Protein 5YLB (pdb70)

GO terms:
  GO:0008198 ferrous iron binding (F, IDA)
  GO:0000785 chromatin (C, IDA)
  GO:0005634 nucleus (C, IDA)
  GO:0016706 2-oxoglutarate-dependent dioxygenase activity (F, IDA)
  GO:0042393 histone binding (F, IDA)
  GO:0071456 cellular response to hypoxia (P, IEP)
  GO:0005634 nucleus (C, HDA)
  GO:0005829 cytosol (C, HDA)
  GO:0005737 cytoplasm (C, EXP)

Foldseek 3Di:
DDDDLPVAEEDAPVVFPFKDKFPLLDDPVLQCLLVVPDPPVQQDLDDAHDKDKDFPPDDPSPQCVQVSPDQVLCVVWVVSDGFGIKMKIKGHAQDKFDWDAPDPQFGWKKKKAKADAKFKKKKAAVVNSYIYIDIHGHNMMIIGGDCRRPRIIMMGGRHQWDFDDDPHDTDTGGTHMMMMMMTTHGD

Nearest PDB structures (foldseek):
  5ylb-assembly1_A  TM=1.005E+00  e=1.104E-41  Schizosaccharomyces pombe 972h-
  5yl6-assembly1_A  TM=1.005E+00  e=1.069E-39  Schizosaccharomyces pombe 972h-
  3thp-assembly1_A  TM=8.014E-01  e=3.289E-14  Homo sapiens
  3tht-assembly4_D  TM=8.262E-01  e=2.277E-13  Homo sapiens
  3tht-assembly2_B  TM=8.069E-01  e=3.053E-13  Homo sapiens

Radius of gyration: 16.31 Å; Cα contacts (8 Å, |Δi|>4): 383; chains: 1; bounding box: 33×44×44 Å

Organism: Schizosaccharomyces pombe (strain 972 / ATCC 24843) (NCBI:txid284812)

B-factor: mean 33.61, std 8.67, range [18.64, 73.94]

Sequence (187 aa):
YLDDFENWTVVPVETIEGINYYPNCLPESVQRNLINNVPKELLSIYGSGKQSHLYIPFPAHINCLNDYIPSDFKQRLWKGQDAEAIIMQVYNPGDGIIPHKDLEMFGDGVAIFSFLSNTTMIFTHPELKLKSKIRLEKGSLLLMSGTARYDWFHEIPFRAGDWVMNDGEEKWVSRSQRLSVTMRRII

Structure (mmCIF, N/CA/C/O backbone):
data_5YLB
#
_entry.id   5YLB
#
_cell.length_a   70.506
_cell.length_b   80.386
_cell.length_c   81.996
_cell.angle_alpha   90.000
_cell.angle_beta   90.000
_cell.angle_gamma   90.000
#
_symmetry.space_group_name_H-M   'I 2 2 2'
#
loop_
_entity.id
_entity.type
_entity.pdbx_description
1 polymer 'Uncharacterized protein P8A3.02c'
2 non-polymer 'FE (III) ION'
3 water water
#
loop_
_atom_site.group_PDB
_atom_site.id
_atom_site.type_symbol
_atom_site.label_atom_id
_atom_site.label_alt_id
_atom_site.label_comp_id
_atom_site.label_asym_id
_atom_site.label_entity_id
_atom_site.label_seq_id
_atom_site.pdbx_PDB_ins_code
_atom_site.Cartn_x
_atom_site.Cartn_y
_atom_site.Cartn_z
_atom_site.occupancy
_atom_site.B_iso_or_equiv
_atom_site.auth_seq_id
_atom_site.auth_comp_id
_atom_site.auth_asym_id
_atom_site.auth_atom_id
_atom_site.pdbx_PDB_model_num
ATOM 1 N N . TYR A 1 1 ? 3.077 -43.333 27.033 0.50 39.14 33 TYR A N 1
ATOM 2 C CA . TYR A 1 1 ? 2.269 -42.552 27.992 0.50 43.88 33 TYR A CA 1
ATOM 3 C C . TYR A 1 1 ? 0.843 -43.125 28.066 0.50 45.03 33 TYR A C 1
ATOM 4 O O . TYR A 1 1 ? 0.056 -42.974 27.149 0.50 41.91 33 TYR A O 1
ATOM 6 N N . LEU A 1 2 ? 0.641 -43.960 29.072 0.50 44.94 34 LEU A N 1
ATOM 7 C CA . LEU A 1 2 ? -0.657 -44.357 29.591 0.50 49.55 34 LEU A CA 1
ATOM 8 C C . LEU A 1 2 ? -0.348 -45.010 30.927 0.50 40.17 34 LEU A C 1
ATOM 9 O O . LEU A 1 2 ? 0.583 -45.796 31.027 0.50 62.17 34 LEU A O 1
ATOM 11 N N . ASP A 1 3 ? -1.031 -44.604 31.980 0.50 45.03 35 ASP A N 1
ATOM 12 C CA . ASP A 1 3 ? -0.361 -44.451 33.286 0.50 42.91 35 ASP A CA 1
ATOM 13 C C . ASP A 1 3 ? -0.898 -45.396 34.368 0.50 45.13 35 ASP A C 1
ATOM 14 O O . ASP A 1 3 ? -2.000 -45.181 34.854 0.50 43.64 35 ASP A O 1
ATOM 16 N N . ASP A 1 4 ? -0.071 -46.339 34.862 0.50 44.39 36 ASP A N 1
ATOM 17 C CA . ASP A 1 4 ? 1.100 -46.045 35.702 0.50 36.27 36 ASP A CA 1
ATOM 18 C C . ASP A 1 4 ? 2.381 -46.867 35.450 0.50 33.65 36 ASP A C 1
ATOM 19 O O . ASP A 1 4 ? 3.275 -46.857 36.280 0.50 26.07 36 ASP A O 1
ATOM 21 N N . PHE A 1 5 ? 2.448 -47.635 34.371 1.00 41.47 37 PHE A N 1
ATOM 22 C CA . PHE A 1 5 ? 3.754 -48.120 33.838 1.00 36.13 37 PHE A CA 1
ATOM 23 C C . PHE A 1 5 ? 4.589 -49.034 34.729 1.00 37.87 37 PHE A C 1
ATOM 24 O O . PHE A 1 5 ? 5.822 -48.989 34.678 1.00 41.19 37 PHE A O 1
ATOM 32 N N . GLU A 1 6 ? 3.954 -49.924 35.468 1.00 36.07 38 GLU A N 1
ATOM 33 C CA . GLU A 1 6 ? 4.701 -50.751 36.419 1.00 36.22 38 GLU A CA 1
ATOM 34 C C . GLU A 1 6 ? 5.465 -51.865 35.679 1.00 40.32 38 GLU A C 1
ATOM 35 O O . GLU A 1 6 ? 6.456 -52.421 36.188 1.00 36.85 38 GLU A O 1
ATOM 41 N N . ASN A 1 7 ? 5.030 -52.176 34.459 1.00 35.07 39 ASN A N 1
ATOM 42 C CA . ASN A 1 7 ? 5.761 -53.168 33.636 1.00 41.11 39 ASN A CA 1
ATOM 43 C C . ASN A 1 7 ? 7.024 -52.566 32.975 1.00 39.70 39 ASN A C 1
ATOM 44 O O . ASN A 1 7 ? 7.787 -53.286 32.320 1.00 37.37 39 ASN A O 1
ATOM 49 N N . TRP A 1 8 ? 7.239 -51.254 33.174 1.00 43.78 40 TRP A N 1
ATOM 50 C CA . TRP A 1 8 ? 8.208 -50.434 32.373 1.00 39.61 40 TRP A CA 1
ATOM 51 C C . TRP A 1 8 ? 9.478 -50.077 33.163 1.00 36.37 40 TRP A C 1
ATOM 52 O O . TRP A 1 8 ? 9.477 -50.094 34.384 1.00 40.08 40 TRP A O 1
ATOM 63 N N . THR A 1 9 ? 10.516 -49.646 32.452 1.00 34.67 41 THR A N 1
ATOM 64 C CA . THR A 1 9 ? 11.762 -49.224 33.075 1.00 28.13 41 THR A CA 1
ATOM 65 C C . THR A 1 9 ? 12.146 -47.837 32.552 1.00 29.08 41 THR A C 1
ATOM 66 O O . THR A 1 9 ? 12.033 -47.595 31.357 1.00 27.95 41 THR A O 1
ATOM 70 N N . VAL A 1 10 ? 12.652 -46.973 33.424 1.00 25.73 42 VAL A N 1
ATOM 71 C CA . VAL A 1 10 ? 13.232 -45.675 33.002 1.00 28.92 42 VAL A CA 1
ATOM 72 C C . VAL A 1 10 ? 14.735 -45.825 32.770 1.00 29.44 42 VAL A C 1
ATOM 73 O O . VAL A 1 10 ? 15.489 -46.179 33.675 1.00 31.05 42 VAL A O 1
ATOM 77 N N . VAL A 1 11 ? 15.185 -45.456 31.579 1.00 25.99 43 VAL A N 1
ATOM 78 C CA . VAL A 1 11 ? 16.577 -45.588 31.238 1.00 23.98 43 VAL A CA 1
ATOM 79 C C . VAL A 1 11 ? 17.178 -44.221 30.942 1.00 24.29 43 VAL A C 1
ATOM 80 O O . VAL A 1 11 ? 16.464 -43.290 30.560 1.00 25.63 43 VAL A O 1
ATOM 84 N N . PRO A 1 12 ? 18.501 -44.118 31.036 1.00 24.38 44 PRO A N 1
ATOM 85 C CA . PRO A 1 12 ? 19.200 -42.906 30.618 1.00 25.77 44 PRO A CA 1
ATOM 86 C C . PRO A 1 12 ? 18.997 -42.595 29.140 1.00 27.99 44 PRO A C 1
ATOM 87 O O . PRO A 1 12 ? 18.964 -43.519 28.288 1.00 23.13 44 PRO A O 1
ATOM 91 N N . VAL A 1 13 ? 18.794 -41.314 28.834 1.00 25.93 45 VAL A N 1
ATOM 92 C CA . VAL A 1 13 ? 18.633 -40.871 27.471 1.00 24.94 45 VAL A CA 1
ATOM 93 C C . VAL A 1 13 ? 19.855 -41.203 26.563 1.00 25.32 45 VAL A C 1
ATOM 94 O O . VAL A 1 13 ? 19.704 -41.415 25.354 1.00 27.27 45 VAL A O 1
ATOM 98 N N . GLU A 1 14 ? 21.012 -41.432 27.184 1.00 26.47 46 GLU A N 1
ATOM 99 C CA . GLU A 1 14 ? 22.223 -41.814 26.462 1.00 32.42 46 GLU A CA 1
ATOM 100 C C . GLU A 1 14 ? 22.052 -43.192 25.783 1.00 30.16 46 GLU A C 1
ATOM 101 O O . GLU A 1 14 ? 22.777 -43.519 24.839 1.00 28.47 46 GLU A O 1
ATOM 107 N N . THR A 1 15 ? 21.045 -43.955 26.201 1.00 26.81 47 THR A N 1
ATOM 108 C CA . THR A 1 15 ? 20.783 -45.259 25.573 1.00 27.41 47 THR A CA 1
ATOM 109 C C . THR A 1 15 ? 19.980 -45.178 24.282 1.00 26.65 47 THR A C 1
ATOM 110 O O . THR A 1 15 ? 19.681 -46.223 23.659 1.00 27.64 47 THR A O 1
ATOM 114 N N . ILE A 1 16 ? 19.498 -43.984 23.964 1.00 23.39 48 ILE A N 1
ATOM 115 C CA . ILE A 1 16 ? 18.669 -43.745 22.799 1.00 23.49 48 ILE A CA 1
ATOM 116 C C . ILE A 1 16 ? 19.495 -43.157 21.660 1.00 24.15 48 ILE A C 1
ATOM 117 O O . ILE A 1 16 ? 19.891 -41.971 21.668 1.00 25.68 48 ILE A O 1
ATOM 122 N N . GLU A 1 17 ? 19.815 -44.004 20.702 1.00 26.58 49 GLU A N 1
ATOM 123 C CA . GLU A 1 17 ? 20.565 -43.551 19.544 1.00 25.29 49 GLU A CA 1
ATOM 124 C C . GLU A 1 17 ? 19.801 -42.437 18.814 1.00 23.83 49 GLU A C 1
ATOM 125 O O . GLU A 1 17 ? 18.593 -42.521 18.587 1.00 24.39 49 GLU A O 1
ATOM 131 N N . GLY A 1 18 ? 20.499 -41.339 18.576 1.00 27.40 50 GLY A N 1
ATOM 132 C CA . GLY A 1 18 ? 19.961 -40.256 17.784 1.00 25.11 50 GLY A CA 1
ATOM 133 C C . GLY A 1 18 ? 19.454 -39.114 18.639 1.00 24.79 50 GLY A C 1
ATOM 134 O O . GLY A 1 18 ? 18.847 -38.160 18.131 1.00 27.03 50 GLY A O 1
ATOM 135 N N . ILE A 1 19 ? 19.680 -39.207 19.938 1.00 25.49 51 ILE A N 1
ATOM 136 C CA . ILE A 1 19 ? 19.535 -38.021 20.806 1.00 25.76 51 ILE A CA 1
ATOM 137 C C . ILE A 1 19 ? 20.873 -37.351 21.019 1.00 30.31 51 ILE A C 1
ATOM 138 O O . ILE A 1 19 ? 21.775 -37.930 21.604 1.00 30.84 51 ILE A O 1
ATOM 143 N N . ASN A 1 20 ? 20.979 -36.098 20.580 1.00 28.37 52 ASN A N 1
ATOM 144 C CA . ASN A 1 20 ? 22.094 -35.262 20.959 1.00 27.23 52 ASN A CA 1
ATOM 145 C C . ASN A 1 20 ? 21.596 -33.964 21.605 1.00 26.49 52 ASN A C 1
ATOM 146 O O . ASN A 1 20 ? 20.813 -33.246 21.017 1.00 26.20 52 ASN A O 1
ATOM 151 N N . TYR A 1 21 ? 22.091 -33.662 22.796 1.00 25.93 53 TYR A N 1
ATOM 152 C CA . TYR A 1 21 ? 21.620 -32.509 23.538 1.00 25.26 53 TYR A CA 1
ATOM 153 C C . TYR A 1 21 ? 22.798 -31.587 23.853 1.00 30.72 53 TYR A C 1
ATOM 154 O O . TYR A 1 21 ? 23.822 -32.031 24.362 1.00 30.27 53 TYR A O 1
ATOM 163 N N . TYR A 1 22 ? 22.634 -30.304 23.538 1.00 27.08 54 TYR A N 1
ATOM 164 C CA . TYR A 1 22 ? 23.666 -29.283 23.728 1.00 26.79 54 TYR A CA 1
ATOM 165 C C . TYR A 1 22 ? 23.142 -28.166 24.646 1.00 29.08 54 TYR A C 1
ATOM 166 O O . TYR A 1 22 ? 22.419 -27.291 24.202 1.00 25.37 54 TYR A O 1
ATOM 175 N N . PRO A 1 23 ? 23.497 -28.221 25.932 1.00 27.34 55 PRO A N 1
ATOM 176 C CA . PRO A 1 23 ? 23.161 -27.172 26.886 1.00 29.53 55 PRO A CA 1
ATOM 177 C C . PRO A 1 23 ? 23.954 -25.896 26.554 1.00 31.06 55 PRO A C 1
ATOM 178 O O . PRO A 1 23 ? 25.048 -25.975 25.951 1.00 28.86 55 PRO A O 1
ATOM 182 N N . ASN A 1 24 ? 23.356 -24.743 26.832 1.00 32.12 56 ASN A N 1
ATOM 183 C CA . ASN A 1 24 ? 24.029 -23.460 26.638 1.00 29.22 56 ASN A CA 1
ATOM 184 C C . ASN A 1 24 ? 24.547 -23.291 25.237 1.00 29.18 56 ASN A C 1
ATOM 185 O O . ASN A 1 24 ? 25.583 -22.661 25.026 1.00 31.74 56 ASN A O 1
ATOM 190 N N . CYS A 1 25 ? 23.780 -23.775 24.254 1.00 25.59 57 CYS A N 1
ATOM 191 C CA . CYS A 1 25 ? 24.157 -23.723 22.884 1.00 28.38 57 CYS A CA 1
ATOM 192 C C . CYS A 1 25 ? 24.028 -22.281 22.361 1.00 32.59 57 CYS A C 1
ATOM 193 O O . CYS A 1 25 ? 24.913 -21.769 21.673 1.00 29.47 57 CYS A O 1
ATOM 196 N N . LEU A 1 26 ? 22.906 -21.640 22.671 1.00 24.88 58 LEU A N 1
ATOM 197 C CA . LEU A 1 26 ? 22.676 -20.273 22.242 1.00 24.39 58 LEU A CA 1
ATOM 198 C C . LEU A 1 26 ? 23.168 -19.251 23.267 1.00 27.91 58 LEU A C 1
ATOM 199 O O . LEU A 1 26 ? 22.773 -19.258 24.414 1.00 24.96 58 LEU A O 1
ATOM 204 N N . PRO A 1 27 ? 23.914 -18.260 22.804 1.00 25.35 59 PRO A N 1
ATOM 205 C CA . PRO A 1 27 ? 24.244 -17.149 23.678 1.00 23.98 59 PRO A CA 1
ATOM 206 C C . PRO A 1 27 ? 23.021 -16.409 24.137 1.00 23.52 59 PRO A C 1
ATOM 207 O O . PRO A 1 27 ? 22.052 -16.352 23.431 1.00 26.25 59 PRO A O 1
ATOM 211 N N . GLU A 1 28 ? 23.099 -15.768 25.289 1.00 23.25 60 GLU A N 1
ATOM 212 C CA . GLU A 1 28 ? 21.986 -14.983 25.778 1.00 25.36 60 GLU A CA 1
ATOM 213 C C . GLU A 1 28 ? 21.574 -13.912 24.803 1.00 23.19 60 GLU A C 1
ATOM 214 O O . GLU A 1 28 ? 20.399 -13.683 24.619 1.00 25.33 60 GLU A O 1
ATOM 220 N N . SER A 1 29 ? 22.548 -13.313 24.128 1.00 24.60 61 SER A N 1
ATOM 221 C CA . SER A 1 29 ? 22.243 -12.261 23.169 1.00 25.77 61 SER A CA 1
ATOM 222 C C . SER A 1 29 ? 21.327 -12.761 22.025 1.00 21.70 61 SER A C 1
ATOM 223 O O . SER A 1 29 ? 20.428 -12.029 21.569 1.00 24.12 61 SER A O 1
ATOM 226 N N . VAL A 1 30 ? 21.557 -13.988 21.572 1.00 21.57 62 VAL A N 1
ATOM 227 C CA . VAL A 1 30 ? 20.823 -14.559 20.484 1.00 22.44 62 VAL A CA 1
ATOM 228 C C . VAL A 1 30 ? 19.386 -14.827 20.914 1.00 22.74 62 VAL A C 1
ATOM 229 O O . VAL A 1 30 ? 18.438 -14.625 20.122 1.00 21.56 62 VAL A O 1
ATOM 233 N N . GLN A 1 31 ? 19.243 -15.333 22.147 1.00 21.45 63 GLN A N 1
ATOM 234 C CA . GLN A 1 31 ? 17.940 -15.616 22.745 1.00 21.43 63 GLN A CA 1
ATOM 235 C C . GLN A 1 31 ? 17.126 -14.344 22.896 1.00 22.07 63 GLN A C 1
ATOM 236 O O . GLN A 1 31 ? 15.962 -14.281 22.522 1.00 22.48 63 GLN A O 1
ATOM 242 N N . ARG A 1 32 ? 17.742 -13.314 23.432 1.00 21.40 64 ARG A N 1
ATOM 243 C CA . ARG A 1 32 ? 17.055 -12.042 23.613 1.00 22.60 64 ARG A CA 1
ATOM 244 C C . ARG A 1 32 ? 16.670 -11.417 22.272 1.00 23.00 64 ARG A C 1
ATOM 245 O O . ARG A 1 32 ? 15.551 -10.937 22.113 1.00 22.49 64 ARG A O 1
ATOM 253 N N . ASN A 1 33 ? 17.568 -11.478 21.291 1.00 23.61 65 ASN A N 1
ATOM 254 C CA . ASN A 1 33 ? 17.238 -10.923 19.953 1.00 21.65 65 ASN A CA 1
ATOM 255 C C . ASN A 1 33 ? 16.020 -11.633 19.336 1.00 22.20 65 ASN A C 1
ATOM 256 O O . ASN A 1 33 ? 15.125 -10.996 18.716 1.00 21.21 65 ASN A O 1
ATOM 261 N N . LEU A 1 34 ? 15.979 -12.951 19.502 1.00 20.87 66 LEU A N 1
ATOM 262 C CA . LEU A 1 34 ? 14.836 -13.729 19.003 1.00 22.75 66 LEU A CA 1
ATOM 263 C C . LEU A 1 34 ? 13.545 -13.353 19.704 1.00 22.27 66 LEU A C 1
ATOM 264 O O . LEU A 1 34 ? 12.532 -13.043 19.033 1.00 26.53 66 LEU A O 1
ATOM 269 N N . ILE A 1 35 ? 13.581 -13.356 21.045 1.00 22.15 67 ILE A N 1
ATOM 270 C CA . ILE A 1 35 ? 12.398 -13.115 21.870 1.00 24.56 67 ILE A CA 1
ATOM 271 C C . ILE A 1 35 ? 11.904 -11.702 21.629 1.00 26.14 67 ILE A C 1
ATOM 272 O O . ILE A 1 35 ? 10.705 -11.476 21.534 1.00 23.89 67 ILE A O 1
ATOM 277 N N . ASN A 1 36 ? 12.826 -10.756 21.452 1.00 26.86 68 ASN A N 1
ATOM 278 C CA . ASN A 1 36 ? 12.422 -9.357 21.232 1.00 27.64 68 ASN A CA 1
ATOM 279 C C . ASN A 1 36 ? 11.641 -9.188 19.940 1.00 26.72 68 ASN A C 1
ATOM 280 O O . ASN A 1 36 ? 10.891 -8.216 19.786 1.00 27.52 68 ASN A O 1
ATOM 285 N N . ASN A 1 37 ? 11.868 -10.093 18.991 1.00 23.90 69 ASN A N 1
ATOM 286 C CA . ASN A 1 37 ? 11.325 -9.968 17.638 1.00 28.43 69 ASN A CA 1
ATOM 287 C C . ASN A 1 37 ? 10.225 -10.946 17.292 1.00 35.54 69 ASN A C 1
ATOM 288 O O . ASN A 1 37 ? 9.746 -10.969 16.169 1.00 33.96 69 ASN A O 1
ATOM 293 N N . VAL A 1 38 ? 9.767 -11.713 18.262 1.00 32.35 70 VAL A N 1
ATOM 294 C CA . VAL A 1 38 ? 8.543 -12.463 18.026 1.00 41.19 70 VAL A CA 1
ATOM 295 C C . VAL A 1 38 ? 7.356 -11.532 18.231 1.00 36.44 70 VAL A C 1
ATOM 296 O O . VAL A 1 38 ? 7.341 -10.752 19.189 1.00 40.80 70 VAL A O 1
ATOM 300 N N . PRO A 1 39 ? 6.324 -11.679 17.391 1.00 40.93 71 PRO A N 1
ATOM 301 C CA . PRO A 1 39 ? 5.101 -10.894 17.611 1.00 41.11 71 PRO A CA 1
ATOM 302 C C . PRO A 1 39 ? 4.623 -11.014 19.049 1.00 40.90 71 PRO A C 1
ATOM 303 O O . PRO A 1 39 ? 4.561 -12.126 19.585 1.00 39.63 71 PRO A O 1
ATOM 307 N N . LYS A 1 40 ? 4.340 -9.878 19.688 1.00 41.44 72 LYS A N 1
ATOM 308 C CA . LYS A 1 40 ? 3.947 -9.853 21.108 1.00 44.04 72 LYS A CA 1
ATOM 309 C C . LYS A 1 40 ? 2.744 -10.730 21.423 1.00 43.67 72 LYS A C 1
ATOM 310 O O . LYS A 1 40 ? 2.666 -11.320 22.505 0.50 42.31 72 LYS A O 1
ATOM 316 N N . GLU A 1 41 ? 1.823 -10.836 20.470 1.00 43.06 73 GLU A N 1
ATOM 317 C CA . GLU A 1 41 ? 0.621 -11.645 20.670 1.00 43.84 73 GLU A CA 1
ATOM 318 C C . GLU A 1 41 ? 0.961 -13.121 20.904 1.00 45.38 73 GLU A C 1
ATOM 319 O O . GLU A 1 41 ? 0.268 -13.813 21.646 1.00 50.62 73 GLU A O 1
ATOM 325 N N . LEU A 1 42 ? 2.037 -13.595 20.285 1.00 40.91 74 LEU A N 1
ATOM 326 C CA . LEU A 1 42 ? 2.420 -15.003 20.390 1.00 40.39 74 LEU A CA 1
ATOM 327 C C . LEU A 1 42 ? 2.829 -15.324 21.815 1.00 34.60 74 LEU A C 1
ATOM 328 O O . LEU A 1 42 ? 2.665 -16.445 22.259 1.00 33.84 74 LEU A O 1
ATOM 333 N N . LEU A 1 43 ? 3.322 -14.323 22.548 1.00 36.09 75 LEU A N 1
ATOM 334 C CA . LEU A 1 43 ? 3.828 -14.525 23.911 1.00 36.68 75 LEU A CA 1
ATOM 335 C C . LEU A 1 43 ? 2.821 -14.219 25.048 1.00 34.30 75 LEU A C 1
ATOM 336 O O . LEU A 1 43 ? 3.207 -14.068 26.225 1.00 31.97 75 LEU A O 1
ATOM 341 N N . SER A 1 44 ? 1.536 -14.216 24.725 1.00 38.80 76 SER A N 1
ATOM 342 C CA . SER A 1 44 ? 0.517 -14.032 25.753 1.00 36.86 76 SER A CA 1
ATOM 343 C C . SER A 1 44 ? 0.673 -15.071 26.872 1.00 37.78 76 SER A C 1
ATOM 344 O O . SER A 1 44 ? 0.865 -16.247 26.605 1.00 39.67 76 SER A O 1
ATOM 347 N N . ILE A 1 45 ? 0.608 -14.622 28.119 1.00 32.88 77 ILE A N 1
ATOM 348 C CA . ILE A 1 45 ? 0.693 -15.519 29.267 1.00 36.85 77 ILE A CA 1
ATOM 349 C C . ILE A 1 45 ? -0.644 -16.155 29.652 1.00 37.63 77 ILE A C 1
ATOM 350 O O . ILE A 1 45 ? -0.697 -17.011 30.541 1.00 36.03 77 ILE A O 1
ATOM 355 N N . TYR A 1 46 ? -1.703 -15.802 28.928 1.00 41.70 78 TYR A N 1
ATOM 356 C CA . TYR A 1 46 ? -3.049 -16.183 29.332 1.00 43.12 78 TYR A CA 1
ATOM 357 C C . TYR A 1 46 ? -3.546 -17.292 28.436 1.00 38.83 78 TYR A C 1
ATOM 358 O O . TYR A 1 46 ? -3.343 -17.261 27.228 1.00 43.21 78 TYR A O 1
ATOM 367 N N . GLY A 1 47 ? -4.161 -18.301 29.038 1.00 39.21 79 GLY A N 1
ATOM 368 C CA . GLY A 1 47 ? -4.688 -19.411 28.265 1.00 44.64 79 GLY A CA 1
ATOM 369 C C . GLY A 1 47 ? -3.583 -20.285 27.662 1.00 42.88 79 GLY A C 1
ATOM 370 O O . GLY A 1 47 ? -2.444 -20.318 28.162 1.00 39.49 79 GLY A O 1
ATOM 371 N N . SER A 1 48 ? -3.934 -21.010 26.609 1.00 38.51 80 SER A N 1
ATOM 372 C CA . SER A 1 48 ? -3.009 -21.960 25.983 1.00 41.86 80 SER A CA 1
ATOM 373 C C . SER A 1 48 ? -2.023 -21.243 25.106 1.00 36.59 80 SER A C 1
ATOM 374 O O . SER A 1 48 ? -2.394 -20.359 24.359 1.00 32.32 80 SER A O 1
ATOM 377 N N . GLY A 1 49 ? -0.783 -21.717 25.098 1.00 37.53 81 GLY A N 1
ATOM 378 C CA . GLY A 1 49 ? 0.268 -21.051 24.333 1.00 33.21 81 GLY A CA 1
ATOM 379 C C . GLY A 1 49 ? -0.029 -21.100 22.853 1.00 39.42 81 GLY A C 1
ATOM 380 O O . GLY A 1 49 ? -0.440 -22.131 22.322 1.00 36.21 81 GLY A O 1
ATOM 381 N N . LYS A 1 50 ? 0.248 -19.994 22.175 1.00 37.78 82 LYS A N 1
ATOM 382 C CA . LYS A 1 50 ? 0.003 -19.881 20.762 1.00 38.74 82 LYS A CA 1
ATOM 383 C C . LYS A 1 50 ? 1.152 -20.475 19.954 1.00 40.49 82 LYS A C 1
ATOM 384 O O . LYS A 1 50 ? 2.130 -20.952 20.514 1.00 35.57 82 LYS A O 1
ATOM 390 N N . GLN A 1 51 ? 0.985 -20.498 18.643 1.00 36.93 83 GLN A N 1
ATOM 391 C CA . GLN A 1 51 ? 1.910 -21.168 17.751 1.00 41.36 83 GLN A CA 1
ATOM 392 C C . GLN A 1 51 ? 2.005 -20.400 16.430 1.00 44.18 83 GLN A C 1
ATOM 393 O O . GLN A 1 51 ? 1.068 -19.713 16.052 1.00 45.68 83 GLN A O 1
ATOM 399 N N . SER A 1 52 ? 3.151 -20.499 15.752 1.00 38.68 84 SER A N 1
ATOM 400 C CA . SER A 1 52 ? 3.385 -19.792 14.489 1.00 39.30 84 SER A CA 1
ATOM 401 C C . SER A 1 52 ? 4.152 -20.688 13.546 1.00 44.91 84 SER A C 1
ATOM 402 O O . SER A 1 52 ? 5.231 -21.208 13.897 1.00 40.06 84 SER A O 1
ATOM 405 N N . HIS A 1 53 ? 3.607 -20.893 12.346 1.00 41.77 85 HIS A N 1
ATOM 406 C CA . HIS A 1 53 ? 4.368 -21.560 11.281 1.00 40.95 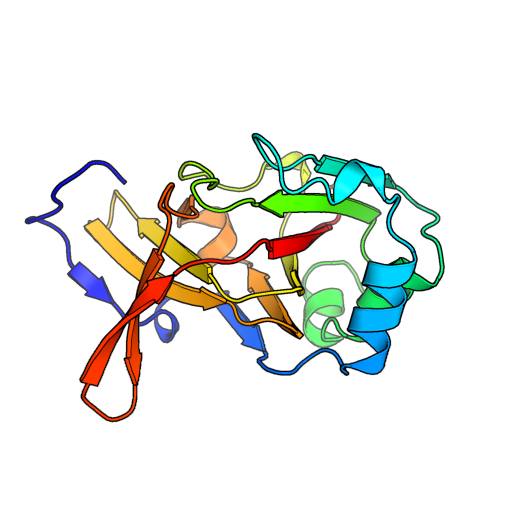85 HIS A CA 1
ATOM 407 C C . HIS A 1 53 ? 5.151 -20.522 10.484 1.00 42.31 85 HIS A C 1
ATOM 408 O O . HIS A 1 53 ? 4.585 -19.522 10.047 1.00 49.36 85 HIS A O 1
ATOM 415 N N . LEU A 1 54 ? 6.444 -20.772 10.280 1.00 41.39 86 LEU A N 1
ATOM 416 C CA . LEU A 1 54 ? 7.258 -19.991 9.326 1.00 40.78 86 LEU A CA 1
ATOM 417 C C . LEU A 1 54 ? 7.853 -20.887 8.201 1.00 43.95 86 LEU A C 1
ATOM 418 O O . LEU A 1 54 ? 8.174 -22.094 8.419 1.00 42.80 86 LEU A O 1
ATOM 423 N N . TYR A 1 55 ? 8.025 -20.291 7.020 0.50 38.10 87 TYR A N 1
ATOM 424 C CA . TYR A 1 55 ? 8.710 -20.934 5.898 0.50 39.62 87 TYR A CA 1
ATOM 425 C C . TYR A 1 55 ? 9.651 -19.925 5.223 1.00 48.09 87 TYR A C 1
ATOM 426 O O . TYR A 1 55 ? 9.388 -18.716 5.255 1.00 48.58 87 TYR A O 1
ATOM 435 N N . ILE A 1 56 ? 10.737 -20.425 4.621 1.00 48.99 88 ILE A N 1
ATOM 436 C CA . ILE A 1 56 ? 11.718 -19.564 3.898 1.00 64.23 88 ILE A CA 1
ATOM 437 C C . ILE A 1 56 ? 11.038 -18.426 3.131 1.00 58.09 88 ILE A C 1
ATOM 438 O O . ILE A 1 56 ? 10.000 -18.636 2.503 1.00 63.85 88 ILE A O 1
ATOM 443 N N . PRO A 1 57 ? 11.675 -17.236 3.108 1.00 60.66 89 P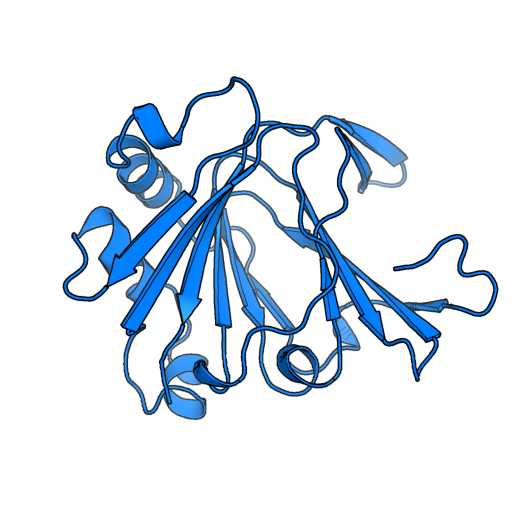RO A N 1
ATOM 444 C CA . PRO A 1 57 ? 12.938 -16.949 3.782 1.00 58.23 89 PRO A CA 1
ATOM 445 C C . PRO A 1 57 ? 12.713 -16.406 5.198 1.00 42.70 89 PRO A C 1
ATOM 446 O O . PRO A 1 57 ? 11.864 -15.552 5.410 1.00 43.65 89 PRO A O 1
ATOM 450 N N . PHE A 1 58 ? 13.472 -16.896 6.160 1.00 41.46 90 PHE A N 1
ATOM 451 C CA . PHE A 1 58 ? 13.276 -16.470 7.533 1.00 36.90 90 PHE A CA 1
ATOM 452 C C . PHE A 1 58 ? 14.028 -15.159 7.792 1.00 33.36 90 PHE A C 1
ATOM 453 O O . PHE A 1 58 ? 15.110 -14.956 7.261 1.00 33.12 90 PHE A O 1
ATOM 461 N N . PRO A 1 59 ? 13.492 -14.328 8.692 1.00 31.59 91 PRO A N 1
ATOM 462 C CA . PRO A 1 59 ? 14.176 -13.147 9.167 1.00 28.88 91 PRO A CA 1
ATOM 463 C C . PRO A 1 59 ? 15.405 -13.494 9.976 1.00 31.12 91 PRO A C 1
ATOM 464 O O . PRO A 1 59 ? 15.543 -14.629 10.443 1.00 30.96 91 PRO A O 1
ATOM 468 N N . ALA A 1 60 ? 16.288 -12.517 10.152 1.00 27.78 92 ALA A N 1
ATOM 469 C CA . ALA A 1 60 ? 17.633 -12.775 10.656 1.00 26.99 92 ALA A CA 1
ATOM 470 C C . ALA A 1 60 ? 17.555 -13.349 12.071 1.00 26.84 92 ALA A C 1
ATOM 471 O O . ALA A 1 60 ? 18.398 -14.191 12.450 1.00 26.94 92 ALA A O 1
ATOM 473 N N . HIS A 1 61 ? 16.580 -12.875 12.860 1.00 26.32 93 HIS A N 1
ATOM 474 C CA . HIS A 1 61 ? 16.531 -13.266 14.283 1.00 26.47 93 HIS A CA 1
ATOM 475 C C . HIS A 1 61 ? 16.194 -14.753 14.417 1.00 25.49 93 HIS A C 1
ATOM 476 O O . HIS A 1 61 ? 16.496 -15.348 15.437 1.00 25.68 93 HIS A O 1
ATOM 483 N N . ILE A 1 62 ? 15.565 -15.324 13.377 1.00 26.33 94 ILE A N 1
ATOM 484 C CA . ILE A 1 62 ? 15.306 -16.774 13.301 1.00 31.42 94 ILE A CA 1
ATOM 485 C C . ILE A 1 62 ? 16.410 -17.460 12.535 1.00 32.76 94 ILE A C 1
ATOM 486 O O . ILE A 1 62 ? 16.923 -18.496 12.937 1.00 30.01 94 ILE A O 1
ATOM 491 N N . ASN A 1 63 ? 16.758 -16.887 11.392 1.00 34.17 95 ASN A N 1
ATOM 492 C CA . ASN A 1 63 ? 17.584 -17.567 10.421 1.00 36.20 95 ASN A CA 1
ATOM 493 C C . ASN A 1 63 ? 18.937 -17.920 10.964 1.00 33.07 95 ASN A C 1
ATOM 494 O O . ASN A 1 63 ? 19.492 -18.983 10.621 1.00 37.54 95 ASN A O 1
ATOM 499 N N . CYS A 1 64 ? 19.427 -17.093 11.894 1.00 32.95 96 CYS A N 1
ATOM 500 C CA . CYS A 1 64 ? 20.673 -17.341 12.576 1.00 32.13 96 CYS A CA 1
ATOM 501 C C . CYS A 1 64 ? 20.775 -18.666 13.336 1.00 32.73 96 CYS A C 1
ATOM 502 O O . CYS A 1 64 ? 21.881 -19.128 13.635 1.00 34.78 96 CYS A O 1
ATOM 505 N N . LEU A 1 65 ? 19.638 -19.189 13.763 1.00 30.47 97 LEU A N 1
ATOM 506 C CA . LEU A 1 65 ? 19.628 -20.460 14.490 1.00 30.16 97 LEU A CA 1
ATOM 507 C C . LEU A 1 65 ? 20.294 -21.591 13.687 1.00 37.99 97 LEU A C 1
ATOM 508 O O . LEU A 1 65 ? 20.994 -22.449 14.272 1.00 29.53 97 LEU A O 1
ATOM 513 N N . ASN A 1 66 ? 20.119 -21.556 12.358 1.00 39.84 98 ASN A N 1
ATOM 514 C CA . ASN A 1 66 ? 20.802 -22.499 11.435 1.00 39.50 98 ASN A CA 1
ATOM 515 C C . ASN A 1 66 ? 22.308 -22.615 11.693 1.00 37.07 98 ASN A C 1
ATOM 516 O O . ASN A 1 66 ? 22.907 -23.701 11.583 1.00 34.69 98 ASN A O 1
ATOM 521 N N . ASP A 1 67 ? 22.912 -21.541 12.159 1.00 36.88 99 ASP A N 1
ATOM 522 C CA . ASP A 1 67 ? 24.352 -21.536 12.417 1.00 32.46 99 ASP A CA 1
ATOM 523 C C 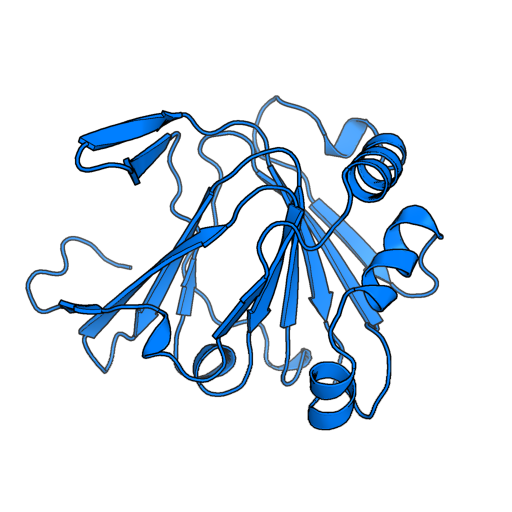. ASP A 1 67 ? 24.783 -22.319 13.668 1.00 38.82 99 ASP A C 1
ATOM 524 O O . ASP A 1 67 ? 25.947 -22.670 13.821 1.00 38.72 99 ASP A O 1
ATOM 529 N N . TYR A 1 68 ? 23.841 -22.634 14.552 1.00 34.07 100 TYR A N 1
ATOM 530 C CA . TYR A 1 68 ? 24.170 -23.311 15.787 1.00 34.02 100 TYR A CA 1
ATOM 531 C C . TYR A 1 68 ? 23.807 -24.810 15.702 1.00 31.60 100 TYR A C 1
ATOM 532 O O . TYR A 1 68 ? 23.999 -25.556 16.650 1.00 33.31 100 TYR A O 1
ATOM 541 N N . ILE A 1 69 ? 23.221 -25.206 14.593 1.00 29.81 101 ILE A N 1
ATOM 542 C CA . ILE A 1 69 ? 23.009 -26.633 14.311 1.00 30.44 101 ILE A CA 1
ATOM 543 C C . ILE A 1 69 ? 24.339 -27.225 13.783 1.00 34.78 101 ILE A C 1
ATOM 544 O O . ILE A 1 69 ? 24.897 -26.718 12.811 1.00 31.79 101 ILE A O 1
ATOM 549 N N . PRO A 1 70 ? 24.867 -28.265 14.447 1.00 34.84 102 PRO A N 1
ATOM 550 C CA . PRO A 1 70 ? 26.164 -28.865 14.039 1.00 37.42 102 PRO A CA 1
ATOM 551 C C . PRO A 1 70 ? 26.228 -29.207 12.560 1.00 35.80 102 PRO A C 1
ATOM 552 O O . PRO A 1 70 ? 25.249 -29.675 11.978 1.00 31.96 102 PRO A O 1
ATOM 556 N N . SER A 1 71 ? 27.360 -28.902 11.929 1.00 36.34 103 SER A N 1
ATOM 557 C CA . SER A 1 71 ? 27.520 -29.127 10.500 1.00 41.48 103 SER A CA 1
ATOM 558 C C . SER A 1 71 ? 27.434 -30.615 10.166 1.00 33.03 103 SER A C 1
ATOM 559 O O . SER A 1 71 ? 26.852 -30.979 9.169 1.00 34.40 103 SER A O 1
ATOM 562 N N . ASP A 1 72 ? 27.980 -31.453 11.033 1.00 37.66 104 ASP A N 1
ATOM 563 C CA . ASP A 1 72 ? 27.952 -32.913 10.817 1.00 45.89 104 ASP A CA 1
ATOM 564 C C . ASP A 1 72 ? 26.509 -33.452 10.737 1.00 45.54 104 ASP A C 1
ATOM 565 O O . ASP A 1 72 ? 26.172 -34.266 9.860 1.00 34.52 104 ASP A O 1
ATOM 570 N N . PHE A 1 73 ? 25.628 -32.910 11.577 1.00 34.07 105 PHE A N 1
ATOM 571 C CA . PHE A 1 73 ? 24.198 -33.250 11.494 1.00 34.61 105 PHE A CA 1
ATOM 572 C C . PHE A 1 73 ? 23.595 -32.839 10.150 1.00 31.75 105 PHE A C 1
ATOM 573 O O . PHE A 1 73 ? 22.927 -33.642 9.478 1.00 32.69 105 PHE A O 1
ATOM 581 N N . LYS A 1 74 ? 23.794 -31.592 9.738 1.00 29.53 106 LYS A N 1
ATOM 582 C CA . LYS A 1 74 ? 23.216 -31.135 8.479 1.00 35.28 106 LYS A CA 1
ATOM 583 C C . LYS A 1 74 ? 23.804 -31.925 7.288 1.00 32.44 106 LYS A C 1
ATOM 584 O O . LYS A 1 74 ? 23.081 -32.288 6.362 1.00 36.68 106 LYS A O 1
ATOM 590 N N . GLN A 1 75 ? 25.093 -32.249 7.368 1.00 38.11 107 GLN A N 1
ATOM 591 C CA . GLN A 1 75 ? 25.763 -33.013 6.286 1.00 41.81 107 GLN A CA 1
ATOM 592 C C . GLN A 1 75 ? 25.150 -34.409 6.205 1.00 47.59 107 GLN A C 1
ATOM 593 O O . GLN A 1 75 ? 24.691 -34.837 5.144 1.00 46.62 107 GLN A O 1
ATOM 599 N N . ARG A 1 76 ? 25.080 -35.086 7.348 1.00 42.59 108 ARG A N 1
ATOM 600 C CA . ARG A 1 76 ? 24.596 -36.457 7.383 1.00 42.15 108 ARG A CA 1
ATOM 601 C C . ARG A 1 76 ? 23.125 -36.547 6.968 1.00 44.39 108 ARG A C 1
ATOM 602 O O . ARG A 1 76 ? 22.746 -37.483 6.285 1.00 46.12 108 ARG A O 1
ATOM 610 N N . LEU A 1 77 ? 22.278 -35.594 7.381 1.00 36.90 109 LEU A N 1
ATOM 611 C CA . LEU A 1 77 ? 20.839 -35.821 7.305 1.00 35.41 109 LEU A CA 1
ATOM 612 C C . LEU A 1 77 ? 20.091 -34.859 6.439 1.00 36.41 109 LEU A C 1
ATOM 613 O O . LEU A 1 77 ? 18.967 -35.164 6.011 1.00 36.07 109 LEU A O 1
ATOM 618 N N . TRP A 1 78 ? 20.624 -33.647 6.289 1.00 34.82 110 TRP A N 1
ATOM 619 C CA . TRP A 1 78 ? 19.920 -32.589 5.568 1.00 34.58 110 TRP A CA 1
ATOM 620 C C . TRP A 1 78 ? 20.612 -32.228 4.227 1.00 39.80 110 TRP A C 1
ATOM 621 O O . TRP A 1 78 ? 20.397 -31.140 3.685 1.00 39.58 110 TRP A O 1
ATOM 632 N N . LYS A 1 79 ? 21.457 -33.127 3.732 1.00 43.66 111 LYS A N 1
ATOM 633 C CA . LYS A 1 79 ? 22.163 -32.927 2.454 1.00 50.47 111 LYS A CA 1
ATOM 634 C C . LYS A 1 79 ? 22.923 -31.614 2.506 1.00 50.09 111 LYS A C 1
ATOM 635 O O . LYS A 1 79 ? 22.861 -30.814 1.570 1.00 52.77 111 LYS A O 1
ATOM 641 N N . GLY A 1 80 ? 23.565 -31.372 3.648 1.00 45.03 112 GLY A N 1
ATOM 642 C CA . GLY A 1 80 ? 24.361 -30.162 3.883 1.00 45.55 112 GLY A CA 1
ATOM 643 C C . GLY A 1 80 ? 23.562 -28.881 4.009 1.00 43.74 112 GLY A C 1
ATOM 644 O O . GLY A 1 80 ? 24.109 -27.835 4.356 1.00 54.79 112 GLY A O 1
ATOM 645 N N . GLN A 1 81 ? 22.265 -28.963 3.764 1.00 39.81 113 GLN A N 1
ATOM 646 C CA . GLN A 1 81 ? 21.434 -27.785 3.639 1.00 36.96 113 GLN A CA 1
ATOM 647 C C . GLN A 1 81 ? 20.928 -27.273 5.016 1.00 42.06 113 GLN A C 1
ATOM 648 O O . GLN A 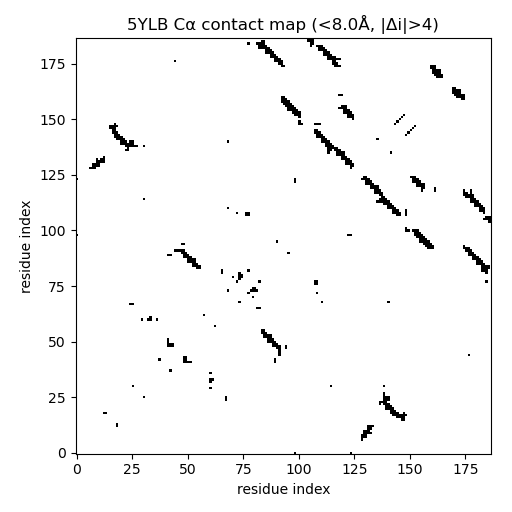1 81 ? 21.065 -27.952 6.020 1.00 41.64 113 GLN A O 1
ATOM 654 N N . ASP A 1 82 ? 20.242 -26.130 5.013 1.00 45.33 114 ASP A N 1
ATOM 655 C CA . ASP A 1 82 ? 19.641 -25.579 6.231 1.00 47.72 114 ASP A CA 1
ATOM 656 C C . ASP A 1 82 ? 18.131 -25.896 6.319 1.00 39.51 114 ASP A C 1
ATOM 657 O O . ASP A 1 82 ? 17.521 -26.442 5.374 1.00 36.41 114 ASP A O 1
ATOM 662 N N . ALA A 1 83 ? 17.514 -25.531 7.442 1.00 31.11 115 ALA A N 1
ATOM 663 C CA . ALA A 1 83 ? 16.107 -25.903 7.674 1.00 30.45 115 ALA A CA 1
ATOM 664 C C . ALA A 1 83 ? 15.218 -25.248 6.660 1.00 31.70 115 ALA A C 1
ATOM 665 O O . ALA A 1 83 ? 15.507 -24.157 6.201 1.00 37.86 115 ALA A O 1
ATOM 667 N N . GLU A 1 84 ? 14.094 -25.890 6.350 1.00 32.80 116 GLU A N 1
ATOM 668 C CA . GLU A 1 84 ? 13.126 -25.331 5.407 1.00 37.60 116 GLU A CA 1
ATOM 669 C C . GLU A 1 84 ? 11.847 -24.906 6.089 1.00 35.32 116 GLU A C 1
ATOM 670 O O . GLU A 1 84 ? 11.110 -24.052 5.583 1.00 40.36 116 GLU A O 1
ATOM 676 N N . ALA A 1 85 ? 11.509 -25.599 7.171 1.00 32.26 117 ALA A N 1
ATOM 677 C CA . ALA A 1 85 ? 10.216 -25.436 7.814 1.00 35.55 117 ALA A CA 1
ATOM 678 C C . ALA A 1 85 ? 10.434 -25.277 9.319 1.00 33.00 117 ALA A C 1
ATOM 679 O O . ALA A 1 85 ? 11.170 -26.041 9.917 1.00 29.14 117 ALA A O 1
ATOM 681 N N . ILE A 1 86 ? 9.758 -24.303 9.901 1.00 30.06 118 ILE A N 1
ATOM 682 C CA . ILE A 1 86 ? 9.985 -23.903 11.295 1.00 31.42 118 ILE A CA 1
ATOM 683 C C . ILE A 1 86 ? 8.624 -23.668 11.940 1.00 32.25 118 ILE A C 1
ATOM 684 O O . ILE A 1 86 ? 7.772 -23.047 11.349 1.00 34.52 118 ILE A O 1
ATOM 689 N N . ILE A 1 87 ? 8.417 -24.259 13.115 1.00 28.67 119 ILE A N 1
ATOM 690 C CA . ILE A 1 87 ? 7.269 -23.985 13.971 1.00 29.59 119 ILE A CA 1
ATOM 691 C C . ILE A 1 87 ? 7.794 -23.405 15.258 1.00 27.75 119 ILE A C 1
ATOM 692 O O . ILE A 1 87 ? 8.665 -24.004 15.898 1.00 25.82 119 ILE A O 1
ATOM 697 N N . MET A 1 88 ? 7.294 -22.231 15.600 1.00 24.79 120 MET A N 1
ATOM 698 C CA . MET A 1 88 ? 7.485 -21.639 16.920 1.00 27.43 120 MET A CA 1
ATOM 699 C C . MET A 1 88 ? 6.274 -21.953 17.786 1.00 30.79 120 MET A C 1
ATOM 700 O O . MET A 1 88 ? 5.150 -21.676 17.381 1.00 34.57 120 MET A O 1
ATOM 705 N N . GLN A 1 89 ? 6.501 -22.537 18.962 1.00 28.57 121 GLN A N 1
ATOM 706 C CA . GLN A 1 89 ? 5.420 -22.895 19.871 1.00 29.76 121 GLN A CA 1
ATOM 707 C C . GLN A 1 89 ? 5.659 -22.373 21.288 1.00 29.02 121 GLN A C 1
ATOM 708 O O . GLN A 1 89 ? 6.710 -22.617 21.882 1.00 27.27 121 GLN A O 1
ATOM 714 N N . VAL A 1 90 ? 4.649 -21.703 21.843 1.00 24.32 122 VAL A N 1
ATOM 715 C CA . VAL A 1 90 ? 4.672 -21.261 23.211 1.00 27.05 122 VAL A CA 1
ATOM 716 C C . VAL A 1 90 ? 3.926 -22.262 24.101 1.00 27.99 122 VAL A C 1
ATOM 717 O O . VAL A 1 90 ? 2.894 -22.829 23.693 1.00 27.58 122 VAL A O 1
ATOM 721 N N . TYR A 1 91 ? 4.468 -22.467 25.289 1.00 24.67 123 TYR A N 1
ATOM 722 C CA . TYR A 1 91 ? 3.899 -23.339 26.309 1.00 31.36 123 TYR A CA 1
ATOM 723 C C . TYR A 1 91 ? 3.744 -22.506 27.564 1.00 26.31 123 TYR A C 1
ATOM 724 O O . TYR A 1 91 ? 4.731 -22.125 28.193 1.00 30.25 123 TYR A O 1
ATOM 733 N N . ASN A 1 92 ? 2.502 -22.163 27.885 1.00 31.52 124 ASN A N 1
ATOM 734 C CA . ASN A 1 92 ? 2.210 -21.609 29.217 1.00 30.66 124 ASN A CA 1
ATOM 735 C C . ASN A 1 92 ? 2.071 -22.740 30.238 1.00 34.27 124 ASN A C 1
ATOM 736 O O . ASN A 1 92 ? 2.040 -23.905 29.860 1.00 28.21 124 ASN A O 1
ATOM 741 N N . PRO A 1 93 ? 2.164 -22.423 31.531 1.00 31.61 125 PRO A N 1
ATOM 742 C CA . PRO A 1 93 ? 2.300 -23.500 32.503 1.00 34.04 125 PRO A CA 1
ATOM 743 C C . PRO A 1 93 ? 1.060 -24.395 32.487 1.00 34.76 125 PRO A C 1
ATOM 744 O O . PRO A 1 93 ? -0.050 -23.894 32.259 1.00 32.71 125 PRO A O 1
ATOM 748 N N . GLY A 1 94 ? 1.271 -25.703 32.456 1.00 34.01 126 GLY A N 1
ATOM 749 C CA . GLY A 1 94 ? 0.165 -26.643 32.177 1.00 35.96 126 GLY A CA 1
ATOM 750 C C . GLY A 1 94 ? 0.082 -27.140 30.726 1.00 32.95 126 GLY A C 1
ATOM 751 O O . GLY A 1 94 ? -0.472 -28.223 30.473 1.00 30.44 126 GLY A O 1
ATOM 752 N N . ASP A 1 95 ? 0.635 -26.378 29.769 1.00 32.21 127 ASP A N 1
ATOM 753 C CA . ASP A 1 95 ? 0.668 -26.828 28.346 1.00 29.04 127 ASP A CA 1
ATOM 754 C C . ASP A 1 95 ? 1.663 -27.965 28.144 1.00 25.82 127 ASP A C 1
ATOM 755 O O . ASP A 1 95 ? 2.691 -28.017 28.806 1.00 26.72 127 ASP A O 1
ATOM 760 N N . GLY A 1 96 ? 1.370 -28.846 27.193 1.00 28.13 128 GLY A N 1
ATOM 761 C CA . GLY A 1 96 ? 2.315 -29.879 26.808 1.00 28.68 128 GLY A CA 1
ATOM 762 C C . GLY A 1 96 ? 1.967 -30.409 25.431 1.00 25.47 128 GLY A C 1
ATOM 763 O O . GLY A 1 96 ? 1.373 -29.712 24.617 1.00 26.84 128 GLY A O 1
ATOM 764 N N . ILE A 1 97 ? 2.426 -31.613 25.128 1.00 27.15 129 ILE A N 1
ATOM 765 C CA . ILE A 1 97 ? 2.063 -32.245 23.888 1.00 28.02 129 ILE A CA 1
ATOM 766 C C . ILE A 1 97 ? 1.999 -33.754 24.059 1.00 27.13 129 ILE A C 1
ATOM 767 O O . ILE A 1 97 ? 2.793 -34.334 24.794 1.00 26.22 129 ILE A O 1
ATOM 772 N N . ILE A 1 98 ? 0.979 -34.376 23.492 1.00 27.85 130 ILE A N 1
ATOM 773 C CA . ILE A 1 98 ? 0.821 -35.799 23.735 1.00 26.08 130 ILE A CA 1
ATOM 774 C C . ILE A 1 98 ? 1.944 -36.559 22.997 1.00 25.20 130 ILE A C 1
ATOM 775 O O . ILE A 1 98 ? 2.487 -36.078 21.993 1.00 25.25 130 ILE A O 1
ATOM 780 N N . PRO A 1 99 ? 2.213 -37.773 23.430 1.00 23.65 131 PRO A N 1
ATOM 781 C CA . PRO A 1 99 ? 3.239 -38.567 22.743 1.00 24.83 131 PRO A CA 1
ATOM 782 C C . PRO A 1 99 ? 2.967 -38.742 21.281 1.00 26.80 131 PRO A C 1
ATOM 783 O O . PRO A 1 99 ? 1.832 -39.033 20.874 1.00 28.71 131 PRO A O 1
ATOM 787 N N . HIS A 1 100 ? 4.001 -38.555 20.473 1.00 26.56 132 HIS A N 1
ATOM 788 C CA . HIS A 1 100 ? 3.874 -38.687 19.042 1.00 25.42 132 HIS A CA 1
ATOM 789 C C . HIS A 1 100 ? 5.256 -38.919 18.423 1.00 27.27 132 HIS A C 1
ATOM 790 O O . HIS A 1 100 ? 6.263 -38.809 19.092 1.00 24.57 132 HIS A O 1
ATOM 797 N N . LYS A 1 101 ? 5.264 -39.250 17.131 1.00 27.94 133 LYS A N 1
ATOM 798 C CA . LYS A 1 101 ? 6.456 -39.255 16.324 1.00 28.49 133 LYS A CA 1
ATOM 799 C C . LYS A 1 101 ? 6.229 -38.200 15.296 1.00 31.52 133 LYS A C 1
ATOM 800 O O . LYS A 1 101 ? 5.101 -38.066 14.771 1.00 34.73 133 LYS A O 1
ATOM 806 N N . ASP A 1 102 ? 7.260 -37.428 14.983 1.00 27.51 134 ASP A N 1
ATOM 807 C CA . ASP A 1 102 ? 7.079 -36.325 14.057 1.00 28.00 134 ASP A CA 1
ATOM 808 C C . ASP A 1 102 ? 6.697 -36.886 12.662 1.00 29.69 134 ASP A C 1
ATOM 809 O O . ASP A 1 102 ? 7.098 -37.988 12.292 1.00 27.64 134 ASP A O 1
ATOM 814 N N . LEU A 1 103 ? 5.929 -36.123 11.926 1.00 33.62 135 LEU A N 1
ATOM 815 C CA . LEU A 1 103 ? 5.287 -36.619 10.697 1.00 40.56 135 LEU A CA 1
ATOM 816 C C . LEU A 1 103 ? 6.306 -37.047 9.674 1.00 36.68 135 LEU A C 1
ATOM 817 O O . LEU A 1 103 ? 7.364 -36.443 9.543 1.00 33.63 135 LEU A O 1
ATOM 822 N N . GLU A 1 104 ? 5.955 -38.063 8.886 1.00 37.67 136 GLU A N 1
ATOM 823 C CA . GLU A 1 104 ? 6.895 -38.629 7.941 1.00 42.64 136 GLU A CA 1
ATOM 824 C C . GLU A 1 104 ? 7.272 -37.632 6.814 1.00 39.57 136 GLU A C 1
ATOM 825 O O . GLU A 1 104 ? 8.376 -37.692 6.294 1.00 42.00 136 GLU A O 1
ATOM 831 N N . MET A 1 105 ? 6.395 -36.665 6.540 1.00 37.65 137 MET A N 1
ATOM 832 C CA . MET A 1 105 ? 6.686 -35.565 5.596 1.00 44.75 137 MET A CA 1
ATOM 833 C C . MET A 1 105 ? 8.007 -34.827 5.903 0.50 43.78 137 MET A C 1
ATOM 834 O O . MET A 1 105 ? 8.578 -34.183 5.030 1.00 41.79 137 MET A O 1
ATOM 839 N N . PHE A 1 106 ? 8.523 -34.962 7.121 1.00 40.61 138 PHE A N 1
ATOM 840 C CA . PHE A 1 106 ? 9.717 -34.229 7.504 1.00 37.38 138 PHE A CA 1
ATOM 841 C C . PHE A 1 106 ? 11.047 -34.958 7.239 1.00 35.46 138 PHE A C 1
ATOM 842 O O . PHE A 1 106 ? 12.104 -34.357 7.297 1.00 42.61 138 PHE A O 1
ATOM 850 N N . GLY A 1 107 ? 11.023 -36.258 7.023 1.00 44.22 139 GLY A N 1
ATOM 851 C CA . GLY A 1 107 ? 12.291 -36.989 6.895 1.00 42.41 139 GLY A CA 1
ATOM 852 C C . GLY A 1 107 ? 13.062 -37.012 8.217 1.00 43.33 139 GLY A C 1
ATOM 853 O O .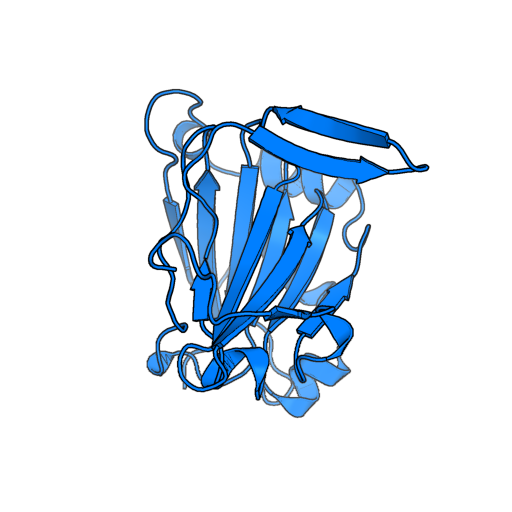 GLY A 1 107 ? 12.483 -36.780 9.299 1.00 39.25 139 GLY A O 1
ATOM 854 N N . ASP A 1 108 ? 14.360 -37.293 8.150 1.00 30.30 140 ASP A N 1
ATOM 855 C CA . ASP A 1 108 ? 15.152 -37.478 9.366 1.00 35.35 140 ASP A CA 1
ATOM 856 C C . ASP A 1 108 ? 15.776 -36.158 9.860 1.00 34.54 140 ASP A C 1
ATOM 857 O O . ASP A 1 108 ? 16.049 -35.247 9.068 1.00 31.74 140 ASP A O 1
ATOM 862 N N . GLY A 1 109 ? 16.003 -36.077 11.174 1.00 28.05 141 GLY A N 1
ATOM 863 C CA . GLY A 1 109 ? 16.676 -34.938 11.766 1.00 27.40 141 GLY A CA 1
ATOM 864 C C . GLY A 1 109 ? 15.751 -33.770 12.050 1.00 27.94 141 GLY A C 1
ATOM 865 O O . GLY A 1 109 ? 15.248 -33.082 11.149 1.00 26.15 141 GLY A O 1
ATOM 866 N N . VAL A 1 110 ? 15.525 -33.561 13.336 1.00 25.69 142 VAL A N 1
ATOM 867 C CA . VAL A 1 110 ? 14.695 -32.507 13.832 1.00 23.53 142 VAL A CA 1
ATOM 868 C C . VAL A 1 110 ? 15.520 -31.751 14.871 1.00 21.76 142 VAL A C 1
ATOM 869 O O . VAL A 1 110 ? 16.244 -32.357 15.702 1.00 24.90 142 VAL A O 1
ATOM 873 N N . ALA A 1 111 ? 15.504 -30.428 14.771 1.00 21.02 143 ALA A N 1
ATOM 874 C CA . ALA A 1 111 ? 16.274 -29.598 15.669 1.00 22.29 143 ALA A CA 1
ATOM 875 C C . ALA A 1 111 ? 15.290 -28.789 16.508 1.00 21.38 143 ALA A C 1
ATOM 876 O O . ALA A 1 111 ? 14.412 -28.140 15.958 1.00 26.59 143 ALA A O 1
ATOM 878 N N . ILE A 1 112 ? 15.474 -28.788 17.829 1.00 23.17 144 ILE A N 1
ATOM 879 C CA . ILE A 1 112 ? 14.625 -28.009 18.709 1.00 21.23 144 ILE A CA 1
ATOM 880 C C . ILE A 1 112 ? 15.468 -27.131 19.618 1.00 19.06 144 ILE A C 1
ATOM 881 O O . ILE A 1 112 ? 16.263 -27.617 20.453 1.00 21.56 144 ILE A O 1
ATOM 886 N N . PHE A 1 113 ? 15.288 -25.825 19.446 1.00 21.47 145 PHE A N 1
ATOM 887 C CA . PHE A 1 113 ? 15.882 -24.835 20.314 1.00 20.01 145 PHE A CA 1
ATOM 888 C C . PHE A 1 113 ? 14.860 -24.392 21.357 1.00 18.92 145 PHE A C 1
ATOM 889 O O . PHE A 1 113 ? 13.730 -24.068 21.003 1.00 19.28 145 PHE A O 1
ATOM 897 N N . SER A 1 114 ? 15.325 -24.208 22.599 1.00 19.02 146 SER A N 1
ATOM 898 C CA . SER A 1 114 ? 14.476 -23.891 23.727 1.00 20.34 146 SER A CA 1
ATOM 899 C C . SER A 1 114 ? 14.795 -22.494 24.242 1.00 19.95 146 SER A C 1
ATOM 900 O O . SER A 1 114 ? 15.983 -22.132 24.411 1.00 22.44 146 SER A O 1
ATO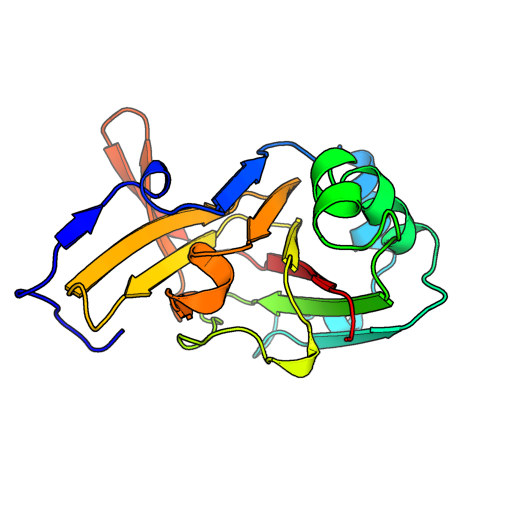M 903 N N . PHE A 1 115 ? 13.734 -21.769 24.577 1.00 22.53 147 PHE A N 1
ATOM 904 C CA . PHE A 1 115 ? 13.817 -20.401 25.077 1.00 21.77 147 PHE A CA 1
ATOM 905 C C . PHE A 1 115 ? 12.966 -20.170 26.329 1.00 24.28 147 PHE A C 1
ATOM 906 O O . PHE A 1 115 ? 12.025 -20.902 26.599 1.00 21.61 147 PHE A O 1
ATOM 914 N N . LEU A 1 116 ? 13.399 -19.207 27.122 1.00 21.26 148 LEU A N 1
ATOM 915 C CA . LEU A 1 116 ? 12.623 -18.612 28.240 1.00 24.43 148 LEU A CA 1
ATOM 916 C C . LEU A 1 116 ? 12.706 -19.372 29.553 1.00 25.73 148 LEU A C 1
ATOM 917 O O . LEU A 1 116 ? 12.985 -18.773 30.622 1.00 23.64 148 LEU A O 1
ATOM 922 N N . SER A 1 117 ? 12.482 -20.678 29.514 1.00 23.23 149 SER A N 1
ATOM 923 C CA . SER A 1 117 ? 12.450 -21.469 30.752 1.00 24.79 149 SER A CA 1
ATOM 924 C C . SER A 1 117 ? 12.671 -22.933 30.447 1.00 25.60 149 SER A C 1
ATOM 925 O O . SER A 1 117 ? 12.769 -23.322 29.267 1.00 27.15 149 SER A O 1
ATOM 928 N N . ASN A 1 118 ? 12.835 -23.721 31.503 1.00 24.02 150 ASN A N 1
ATOM 929 C CA . ASN A 1 118 ? 13.217 -25.132 31.367 1.00 23.84 150 ASN A CA 1
ATOM 930 C C . ASN A 1 118 ? 11.949 -25.996 31.346 1.00 22.68 150 ASN A C 1
ATOM 931 O O . ASN A 1 118 ? 10.915 -25.610 31.864 1.00 23.93 150 ASN A O 1
ATOM 936 N N . THR A 1 119 ? 12.036 -27.177 30.752 1.00 21.85 151 THR A N 1
ATOM 937 C CA . THR A 1 119 ? 10.958 -28.142 30.827 1.00 23.30 151 THR A CA 1
ATOM 938 C C . THR A 1 119 ? 11.534 -29.547 30.709 1.00 20.44 151 THR A C 1
ATOM 939 O O . THR A 1 119 ? 12.727 -29.721 30.723 1.00 21.78 151 THR A O 1
ATOM 943 N N . THR A 1 120 ? 10.665 -30.528 30.828 1.00 23.59 152 THR A N 1
ATOM 944 C CA . THR A 1 120 ? 11.056 -31.924 30.768 1.00 22.77 152 THR A CA 1
ATOM 945 C C . THR A 1 120 ? 10.297 -32.589 29.628 1.00 20.21 152 THR A C 1
ATOM 946 O O . THR A 1 120 ? 9.077 -32.494 29.527 1.00 21.41 152 THR A O 1
ATOM 950 N N . MET A 1 121 ? 11.045 -33.290 28.780 1.00 21.53 153 MET A N 1
ATOM 951 C CA . MET A 1 121 ? 10.488 -34.041 27.675 1.00 20.56 153 MET A CA 1
ATOM 952 C C . MET A 1 121 ? 10.643 -35.500 28.025 1.00 19.30 153 MET A C 1
ATOM 953 O O . MET A 1 121 ? 11.635 -35.911 28.650 1.00 22.46 153 MET A O 1
ATOM 958 N N . ILE A 1 122 ? 9.653 -36.299 27.653 1.00 20.84 154 ILE A N 1
ATOM 959 C CA . ILE A 1 122 ? 9.685 -37.726 27.991 1.00 22.80 154 ILE A CA 1
ATOM 960 C C . ILE A 1 122 ? 9.569 -38.528 26.699 1.00 20.97 154 ILE A C 1
ATOM 961 O O . ILE A 1 122 ? 8.772 -38.198 25.813 1.00 20.80 154 ILE A O 1
ATOM 966 N N . PHE A 1 123 ? 10.475 -39.486 26.565 1.00 22.66 155 PHE A N 1
ATOM 967 C CA . PHE A 1 123 ? 10.489 -40.423 25.460 1.00 23.78 155 PHE A CA 1
ATOM 968 C C . PHE A 1 123 ? 9.933 -41.770 25.910 1.00 21.01 155 PHE A C 1
ATOM 969 O O . PHE A 1 123 ? 10.212 -42.252 27.028 1.00 23.46 155 PHE A O 1
ATOM 977 N N . THR A 1 124 ? 9.130 -42.358 25.037 1.00 18.64 156 THR A N 1
ATOM 978 C CA . THR A 1 124 ? 8.437 -43.600 25.349 1.00 20.82 156 THR A CA 1
ATOM 979 C C . THR A 1 124 ? 8.655 -44.600 24.223 1.00 20.10 156 THR A C 1
ATOM 980 O O . THR A 1 124 ? 8.451 -44.254 23.056 1.00 23.65 156 THR A O 1
ATOM 984 N N . HIS A 1 125 ? 8.829 -45.853 24.600 1.00 22.11 157 HIS A N 1
ATOM 985 C CA . HIS A 1 125 ? 8.847 -46.958 23.624 1.00 24.71 157 HIS A CA 1
ATOM 986 C C . HIS A 1 125 ? 7.946 -48.092 24.109 1.00 20.75 157 HIS A C 1
ATOM 987 O O . HIS A 1 125 ? 8.341 -48.848 24.951 1.00 24.69 157 HIS A O 1
ATOM 994 N N . PRO A 1 126 ? 6.718 -48.153 23.602 1.00 26.53 158 PRO A N 1
ATOM 995 C CA . PRO A 1 126 ? 5.729 -49.105 24.090 1.00 27.72 158 PRO A CA 1
ATOM 996 C C . PRO A 1 126 ? 6.137 -50.557 23.896 1.00 25.09 158 PRO A C 1
ATOM 997 O O . PRO A 1 126 ? 5.929 -51.395 24.773 1.00 28.57 158 PRO A O 1
ATOM 1001 N N . GLU A 1 127 ? 6.793 -50.845 22.791 1.00 27.65 159 GLU A N 1
ATOM 1002 C CA . GLU A 1 127 ? 7.168 -52.232 22.497 1.00 31.09 159 GLU A CA 1
ATOM 1003 C C . GLU A 1 127 ? 8.286 -52.717 23.435 1.00 27.59 159 GLU A C 1
ATOM 1004 O O . GLU A 1 127 ? 8.230 -53.834 23.969 1.00 28.77 159 GLU A O 1
ATOM 1010 N N . LEU A 1 128 ? 9.230 -51.827 23.767 1.00 24.75 160 LEU A N 1
ATOM 1011 C CA . LEU A 1 128 ? 10.288 -52.124 24.727 1.00 26.66 160 LEU A CA 1
ATOM 1012 C C . LEU A 1 128 ? 9.853 -51.919 26.194 1.00 26.18 160 LEU A C 1
ATOM 1013 O O . LEU A 1 128 ? 10.569 -52.281 27.120 1.00 28.86 160 LEU A O 1
ATOM 1018 N N . LYS A 1 129 ? 8.713 -51.253 26.388 1.00 24.48 161 LYS A N 1
ATOM 1019 C CA . LYS A 1 129 ? 8.259 -50.847 27.715 1.00 28.71 161 LYS A CA 1
ATOM 1020 C C . LYS A 1 129 ? 9.348 -50.057 28.457 1.00 25.02 161 LYS A C 1
ATOM 1021 O O . LYS A 1 129 ? 9.664 -50.325 29.623 1.00 25.77 161 LYS A O 1
ATOM 1027 N N . LEU A 1 130 ? 9.831 -49.021 27.787 1.00 23.65 162 LEU A N 1
ATOM 1028 C CA . LEU A 1 130 ? 10.836 -48.119 28.355 1.00 23.04 162 LEU A CA 1
ATOM 1029 C C . LEU A 1 130 ? 10.394 -46.674 28.268 1.00 24.84 162 LEU A C 1
ATOM 1030 O O . LEU A 1 130 ? 9.674 -46.260 27.333 1.00 25.01 162 LEU A O 1
ATOM 1035 N N . LYS A 1 131 ? 10.839 -45.910 29.255 1.00 24.55 163 LYS A N 1
ATOM 1036 C CA . LYS A 1 131 ? 10.693 -44.462 29.273 1.00 25.10 163 LYS A CA 1
ATOM 1037 C C . LYS A 1 131 ? 12.081 -43.864 29.447 1.00 22.58 163 LYS A C 1
ATOM 1038 O O . LYS A 1 131 ? 12.968 -44.486 30.053 1.00 23.46 163 LYS A O 1
ATOM 1044 N N . SER A 1 132 ? 12.242 -42.608 29.036 1.00 22.32 164 SER A N 1
ATOM 1045 C CA . SER A 1 132 ? 13.482 -41.854 29.352 1.00 21.02 164 SER A CA 1
ATOM 1046 C C . SER A 1 132 ? 13.111 -40.400 29.433 1.00 23.90 164 SER A C 1
ATOM 1047 O O . SER A 1 132 ? 12.119 -39.961 28.847 1.00 25.35 164 SER A O 1
ATOM 1050 N N . LYS A 1 133 ? 13.885 -39.625 30.156 1.00 22.85 165 LYS A N 1
ATOM 1051 C CA . LYS A 1 133 ? 13.476 -38.225 30.397 1.00 25.60 165 LYS A CA 1
ATOM 1052 C C . LYS A 1 133 ? 14.665 -37.344 30.074 1.00 26.08 165 LYS A C 1
ATOM 1053 O O . LYS A 1 133 ? 15.805 -37.735 30.283 1.00 26.68 165 LYS A O 1
ATOM 1059 N N . ILE A 1 134 ? 14.419 -36.144 29.571 1.00 23.44 166 ILE A N 1
ATOM 1060 C CA . ILE A 1 134 ? 15.508 -35.195 29.414 1.00 23.14 166 ILE A CA 1
ATOM 1061 C C . ILE A 1 134 ? 15.004 -33.816 29.805 1.00 23.07 166 ILE A C 1
ATOM 1062 O O . ILE A 1 134 ? 13.874 -33.412 29.464 1.00 22.85 166 ILE A O 1
ATOM 1067 N N . ARG A 1 135 ? 15.853 -33.094 30.518 1.00 22.38 167 ARG A N 1
ATOM 1068 C CA . ARG A 1 135 ? 15.548 -31.754 30.918 1.00 22.63 167 ARG A CA 1
ATOM 1069 C C . ARG A 1 135 ? 16.022 -30.809 29.833 1.00 22.06 167 ARG A C 1
ATOM 1070 O O . ARG A 1 135 ? 17.224 -30.714 29.575 1.00 26.68 167 ARG A O 1
ATOM 1078 N N . LEU A 1 136 ? 15.082 -30.185 29.138 1.00 22.67 168 LEU A N 1
ATOM 1079 C CA . LEU A 1 136 ? 15.437 -29.229 28.071 1.00 22.63 168 LEU A CA 1
ATOM 1080 C C . LEU A 1 136 ? 15.566 -27.851 28.721 1.00 22.15 168 LEU A C 1
ATOM 1081 O O . LEU A 1 136 ? 14.584 -27.279 29.145 1.00 23.58 168 LEU A O 1
ATOM 1086 N N . GLU A 1 137 ? 16.758 -27.309 28.717 1.00 21.82 169 GLU A N 1
ATOM 1087 C CA . GLU A 1 137 ? 16.998 -26.045 29.372 1.00 24.70 169 GLU A CA 1
ATOM 1088 C C . GLU A 1 137 ? 16.999 -24.879 28.405 1.00 22.27 169 GLU A C 1
ATOM 1089 O O . GLU A 1 137 ? 17.183 -25.027 27.200 1.00 23.73 169 GLU A O 1
ATOM 1095 N N . LYS A 1 138 ? 16.570 -23.740 28.925 1.00 22.26 170 LYS A N 1
ATOM 1096 C CA . LYS A 1 138 ? 16.623 -22.485 28.218 1.00 25.09 170 LYS A CA 1
ATOM 1097 C C . LYS A 1 138 ? 17.958 -22.366 27.512 1.00 22.62 170 LYS A C 1
ATOM 1098 O O . LYS A 1 138 ? 19.011 -22.517 28.120 1.00 23.18 170 LYS A O 1
ATOM 1104 N N . GLY A 1 139 ? 17.923 -22.049 26.219 1.00 23.87 171 GLY A N 1
ATOM 1105 C CA . GLY A 1 139 ? 19.144 -21.900 25.442 1.00 24.88 171 GLY A CA 1
ATOM 1106 C C . GLY A 1 139 ? 19.765 -23.160 24.875 1.00 25.63 171 GLY A C 1
ATOM 1107 O O . GLY A 1 139 ? 20.862 -23.105 24.311 1.00 24.87 171 GLY A O 1
ATOM 1108 N N . SER A 1 140 ? 19.135 -24.307 25.114 1.00 23.39 172 SER A N 1
ATOM 1109 C CA . SER A 1 140 ? 19.642 -25.590 24.620 1.00 23.77 172 SER A CA 1
ATOM 1110 C C . SER A 1 140 ? 19.194 -25.910 23.212 1.00 21.51 172 SER A C 1
ATOM 1111 O O . SER A 1 140 ? 18.276 -25.311 22.663 1.00 20.99 172 SER A O 1
ATOM 1114 N N . LEU A 1 141 ? 19.884 -26.868 22.623 1.00 22.08 173 LEU A N 1
ATOM 1115 C CA . LEU A 1 141 ? 19.496 -27.449 21.372 1.00 22.81 173 LEU A CA 1
ATOM 1116 C C . LEU A 1 141 ? 19.347 -28.966 21.599 1.00 22.58 173 LEU A C 1
ATOM 1117 O O . LEU A 1 141 ? 20.261 -29.609 22.112 1.00 22.85 173 LEU A O 1
ATOM 1122 N N . LEU A 1 142 ? 18.219 -29.480 21.185 1.00 20.62 174 LEU A N 1
ATOM 1123 C CA . LEU A 1 142 ? 17.986 -30.925 21.025 1.00 22.21 174 LEU A CA 1
ATOM 1124 C C . LEU A 1 142 ? 17.969 -31.322 19.570 1.00 21.44 174 LEU A C 1
ATOM 1125 O O . LEU A 1 142 ? 17.185 -30.784 18.784 1.00 23.50 174 LEU A O 1
ATOM 1130 N N . LEU A 1 143 ? 18.811 -32.300 19.205 1.00 22.25 175 LEU A N 1
ATOM 1131 C CA . LEU A 1 143 ? 18.723 -32.937 17.878 1.00 22.71 175 LEU A CA 1
ATOM 1132 C C . LEU A 1 143 ? 18.122 -34.326 18.069 1.00 25.51 175 LEU A C 1
ATOM 1133 O O . LEU A 1 143 ? 18.532 -35.061 18.979 1.00 24.36 175 LEU A O 1
ATOM 1138 N N . MET A 1 144 ? 17.110 -34.621 17.286 1.00 23.12 176 MET A N 1
ATOM 1139 C CA . MET A 1 144 ? 16.456 -35.921 17.291 1.00 25.10 176 MET A CA 1
ATOM 1140 C C . MET A 1 144 ? 16.584 -36.527 15.896 1.00 24.89 176 MET A C 1
ATOM 1141 O O . MET A 1 144 ? 16.145 -35.922 14.892 1.00 24.61 176 MET A O 1
ATOM 1146 N N . SER A 1 145 ? 17.150 -37.722 15.829 1.00 25.73 177 SER A N 1
ATOM 1147 C CA . SER A 1 145 ? 17.306 -38.405 14.558 1.00 26.36 177 SER A CA 1
ATOM 1148 C C . SER A 1 145 ? 17.261 -39.929 14.750 1.00 25.87 177 SER A C 1
ATOM 1149 O O . SER A 1 145 ? 17.258 -40.431 15.884 1.00 24.25 177 SER A O 1
ATOM 1152 N N . GLY A 1 146 ? 17.206 -40.658 13.636 1.00 26.02 178 GLY A N 1
ATOM 1153 C CA . GLY A 1 146 ? 17.410 -42.089 13.696 1.00 25.66 178 GLY A CA 1
ATOM 1154 C C . GLY A 1 146 ? 16.439 -42.752 14.645 1.00 22.99 178 GLY A C 1
ATOM 1155 O O . GLY A 1 146 ? 15.229 -42.523 14.558 1.00 25.61 178 GLY A O 1
ATOM 1156 N N . THR A 1 147 ? 16.987 -43.559 15.547 1.00 26.75 179 THR A N 1
ATOM 1157 C CA . THR A 1 147 ? 16.201 -44.404 16.469 1.00 25.33 179 THR A CA 1
ATOM 1158 C C . THR A 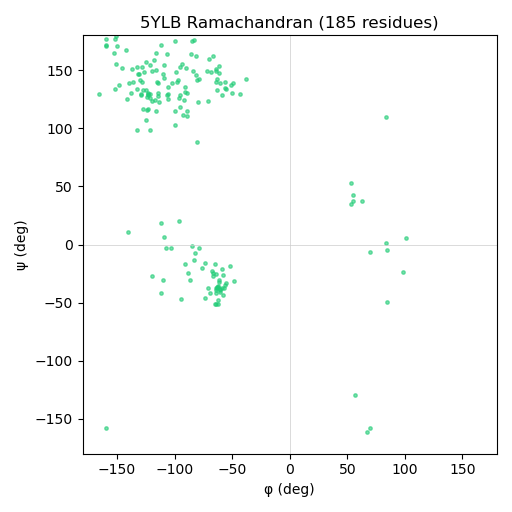1 147 ? 15.263 -43.502 17.317 1.00 23.93 179 THR A C 1
ATOM 1159 O O . THR A 1 147 ? 14.030 -43.746 17.450 1.00 25.40 179 THR A O 1
ATOM 1163 N N . ALA A 1 148 ? 15.833 -42.408 17.781 1.00 23.75 180 ALA A N 1
ATOM 1164 C CA . ALA A 1 148 ? 15.103 -41.431 18.590 1.00 26.53 180 ALA A CA 1
ATOM 1165 C C . ALA A 1 148 ? 13.904 -40.868 17.860 1.00 28.47 180 ALA A C 1
ATOM 1166 O O . ALA A 1 148 ? 12.872 -40.561 18.473 1.00 27.82 180 ALA A O 1
ATOM 1168 N N . ARG A 1 149 ? 14.079 -40.655 16.549 1.00 26.55 181 ARG A N 1
ATOM 1169 C CA . ARG A 1 149 ? 13.119 -39.983 15.720 1.00 24.34 181 ARG A CA 1
ATOM 1170 C C . ARG A 1 149 ? 12.069 -40.923 15.114 1.00 27.21 181 ARG A C 1
ATOM 1171 O O . ARG A 1 149 ? 10.958 -40.508 14.841 1.00 30.45 181 ARG A O 1
ATOM 1179 N N . TYR A 1 150 ? 12.417 -42.202 14.978 1.00 28.10 182 TYR A N 1
ATOM 1180 C CA . TYR A 1 150 ? 11.553 -43.171 14.323 1.00 31.84 182 TYR A CA 1
ATOM 1181 C C . TYR A 1 150 ? 10.973 -44.226 15.266 1.00 29.64 182 TYR A C 1
ATOM 1182 O O . TYR A 1 150 ? 9.835 -44.628 15.092 1.00 33.22 182 TYR A O 1
ATOM 1191 N N . ASP A 1 151 ? 11.784 -44.741 16.193 1.00 28.74 183 ASP A N 1
ATOM 1192 C CA . ASP A 1 151 ? 11.376 -45.844 17.051 1.00 30.06 183 ASP A CA 1
ATOM 1193 C C . ASP A 1 151 ? 10.632 -45.391 18.318 1.00 27.20 183 ASP A C 1
ATOM 1194 O O . ASP A 1 151 ? 9.918 -46.183 18.923 1.00 29.21 183 ASP A O 1
ATOM 1199 N N . TRP A 1 152 ? 10.953 -44.199 18.819 1.00 24.09 184 TRP A N 1
ATOM 1200 C CA . TRP A 1 152 ? 10.468 -43.745 20.125 1.00 23.75 184 TRP A CA 1
ATOM 1201 C C . TRP A 1 152 ? 9.444 -42.630 19.878 1.00 23.17 184 TRP A C 1
ATOM 1202 O O . TRP A 1 152 ? 9.485 -41.946 18.860 1.00 26.35 184 TRP A O 1
ATOM 1213 N N . PHE A 1 153 ? 8.530 -42.467 20.844 1.00 22.53 185 PHE A N 1
ATOM 1214 C CA . PHE A 1 153 ? 7.631 -41.340 20.908 1.00 22.67 185 PHE A CA 1
ATOM 1215 C C . PHE A 1 153 ? 8.239 -40.304 21.827 1.00 20.18 185 PHE A C 1
ATOM 1216 O O . PHE A 1 153 ? 8.964 -40.664 22.761 1.00 22.41 185 PHE A O 1
ATOM 1224 N N . HIS A 1 154 ? 7.900 -39.032 21.600 1.00 22.11 186 HIS A N 1
ATOM 1225 C CA . HIS A 1 154 ? 8.275 -37.974 22.553 1.00 20.01 186 HIS A CA 1
ATOM 1226 C C . HIS A 1 154 ? 7.051 -37.167 22.922 1.00 22.16 186 HIS A C 1
ATOM 1227 O O . HIS A 1 154 ? 6.110 -37.083 22.161 1.00 21.91 186 HIS A O 1
ATOM 1234 N N . GLU A 1 155 ? 7.086 -36.589 24.113 1.00 22.24 187 GLU A N 1
ATOM 1235 C CA . GLU A 1 155 ? 5.961 -35.844 24.623 1.00 19.48 187 GLU A CA 1
ATOM 1236 C C . GLU A 1 155 ? 6.515 -34.792 25.585 1.00 20.59 187 GLU A C 1
ATOM 1237 O O . GLU A 1 155 ? 7.628 -34.914 26.097 1.00 20.55 187 GLU A O 1
ATOM 1243 N N . ILE A 1 156 ? 5.673 -33.826 25.897 1.00 20.12 188 ILE A N 1
ATOM 1244 C CA . ILE A 1 156 ? 5.907 -32.942 27.041 1.00 23.71 188 ILE A CA 1
ATOM 1245 C C . ILE A 1 156 ? 4.679 -33.061 27.958 1.00 22.77 188 ILE A C 1
ATOM 1246 O O . ILE A 1 156 ? 3.585 -32.727 27.550 1.00 24.99 188 ILE A O 1
ATOM 1251 N N . PRO A 1 157 ? 4.878 -33.563 29.182 1.00 24.31 189 PRO A N 1
ATOM 1252 C CA . PRO A 1 157 ? 3.740 -33.758 30.101 1.00 26.97 189 PRO A CA 1
ATOM 1253 C C . PRO A 1 157 ? 2.944 -32.468 30.357 1.00 31.65 189 PRO A C 1
ATOM 1254 O O . PRO A 1 157 ? 3.523 -31.366 30.397 1.00 25.52 189 PRO A O 1
ATOM 1258 N N . PHE A 1 158 ? 1.618 -32.603 30.403 1.00 28.67 190 PHE A N 1
ATOM 1259 C CA . PHE A 1 158 ? 0.725 -31.469 30.663 1.00 31.72 190 PHE A CA 1
ATOM 1260 C C . PHE A 1 158 ? 0.700 -31.235 32.185 1.00 37.76 190 PHE A C 1
ATOM 1261 O O . PHE A 1 158 ? -0.062 -31.896 32.922 1.00 39.74 190 PHE A O 1
ATOM 1269 N N . ARG A 1 159 ? 1.630 -30.431 32.684 1.00 35.67 191 ARG A N 1
ATOM 1270 C CA . ARG A 1 159 ? 1.615 -30.093 34.115 1.00 38.68 191 ARG A CA 1
ATOM 1271 C C . ARG A 1 159 ? 2.218 -28.728 34.379 1.00 45.16 191 ARG A C 1
ATOM 1272 O O . ARG A 1 159 ? 2.614 -28.030 33.431 1.00 36.03 191 ARG A O 1
ATOM 1280 N N . ALA A 1 160 ? 2.236 -28.316 35.658 1.00 42.18 192 ALA A N 1
ATOM 1281 C CA . ALA A 1 160 ? 2.662 -26.956 36.016 1.00 39.09 192 ALA A CA 1
ATOM 1282 C C . ALA A 1 160 ? 4.013 -26.938 36.687 1.00 38.58 192 ALA A C 1
ATOM 1283 O O . ALA A 1 160 ? 4.523 -25.875 37.029 1.00 40.15 192 ALA A O 1
ATOM 1285 N N . GLY A 1 161 ? 4.591 -28.116 36.910 1.00 32.24 193 GLY A N 1
ATOM 1286 C CA . GLY A 1 161 ? 5.953 -28.189 37.362 1.00 34.27 193 GLY A CA 1
ATOM 1287 C C . GLY A 1 161 ? 6.523 -29.535 37.070 1.00 29.95 193 GLY A C 1
ATOM 1288 O O . GLY A 1 161 ? 5.837 -30.396 36.522 1.00 36.70 193 GLY A O 1
ATOM 1289 N N . ASP A 1 162 ? 7.792 -29.696 37.377 1.00 29.53 194 ASP A N 1
ATOM 1290 C CA . ASP A 1 162 ? 8.473 -30.949 37.196 1.00 32.11 194 ASP A CA 1
ATOM 1291 C C . ASP A 1 162 ? 9.312 -31.215 38.438 1.00 35.12 194 ASP A C 1
ATOM 1292 O O . ASP A 1 162 ? 9.972 -30.310 38.967 1.00 33.73 194 ASP A O 1
ATOM 1297 N N . TRP A 1 163 ? 9.336 -32.473 38.869 1.00 35.43 195 TRP A N 1
ATOM 1298 C CA . TRP A 1 163 ? 10.329 -32.916 39.822 1.00 35.14 195 TRP A CA 1
ATOM 1299 C C . TRP A 1 163 ? 11.676 -32.981 39.152 1.00 34.63 195 TRP A C 1
ATOM 1300 O O . TRP A 1 163 ? 11.838 -33.619 38.124 1.00 42.04 195 TRP A O 1
ATOM 1311 N N . VAL A 1 164 ? 12.639 -32.267 39.714 1.00 30.70 196 VAL A N 1
ATOM 1312 C CA . VAL A 1 164 ? 13.998 -32.178 39.170 1.00 33.91 196 VAL A CA 1
ATOM 1313 C C . VAL A 1 164 ? 15.014 -32.473 40.270 1.00 42.97 196 VAL A C 1
ATOM 1314 O O . VAL A 1 164 ? 14.989 -31.831 41.342 1.00 41.32 196 VAL A O 1
ATOM 1318 N N . MET A 1 165 ? 15.932 -33.391 39.977 1.00 42.67 197 MET A N 1
ATOM 1319 C CA . MET A 1 165 ? 17.002 -33.798 40.890 1.00 39.94 197 MET A CA 1
ATOM 1320 C C . MET A 1 165 ? 18.268 -33.013 40.597 1.00 47.83 197 MET A C 1
ATOM 1321 O O . MET A 1 165 ? 18.716 -32.946 39.440 0.50 41.91 197 MET A O 1
ATOM 1326 N N . ASN A 1 166 ? 18.842 -32.414 41.641 1.00 36.41 198 ASN A N 1
ATOM 1327 C CA . ASN A 1 166 ? 20.118 -31.704 41.531 1.00 42.72 198 ASN A CA 1
ATOM 1328 C C . ASN A 1 166 ? 20.836 -31.754 42.869 1.00 47.53 198 ASN A C 1
ATOM 1329 O O . ASN A 1 166 ? 20.204 -31.607 43.920 1.00 46.38 198 ASN A O 1
ATOM 1334 N N . ASP A 1 167 ? 22.127 -32.062 42.843 0.50 42.47 199 ASP A N 1
ATOM 1335 C CA . ASP A 1 167 ? 22.934 -32.049 44.053 0.50 44.16 199 ASP A CA 1
ATOM 1336 C C . ASP A 1 167 ? 22.293 -32.899 45.158 0.50 45.33 199 ASP A C 1
ATOM 1337 O O . ASP A 1 167 ? 22.335 -32.525 46.324 0.50 38.67 199 ASP A O 1
ATOM 1342 N N . GLY A 1 168 ? 21.644 -34.004 44.767 1.00 46.99 200 GLY A N 1
ATOM 1343 C CA . GLY A 1 168 ? 21.108 -35.003 45.710 1.00 41.21 200 GLY A CA 1
ATOM 1344 C C . GLY A 1 168 ? 19.714 -34.721 46.307 1.00 34.62 200 GLY A C 1
ATOM 1345 O O . GLY A 1 168 ? 19.188 -35.514 47.064 1.00 36.29 200 GLY A O 1
ATOM 1346 N N . GLU A 1 169 ? 19.153 -33.567 45.995 1.00 32.76 201 GLU A N 1
ATOM 1347 C CA . GLU A 1 169 ? 17.834 -33.191 46.444 1.00 30.38 201 GLU A CA 1
ATOM 1348 C C . GLU A 1 169 ? 16.897 -33.200 45.266 1.00 35.51 201 GLU A C 1
ATOM 1349 O O . GLU A 1 169 ? 17.264 -32.721 44.197 1.00 38.66 201 GLU A O 1
ATOM 1355 N N . GLU A 1 170 ? 15.641 -33.558 45.511 1.00 35.87 202 GLU A N 1
ATOM 1356 C CA . GLU A 1 170 ? 14.584 -33.474 44.488 1.00 32.44 202 GLU A CA 1
ATOM 1357 C C . GLU A 1 170 ? 13.528 -32.429 44.831 1.00 35.30 202 GLU A C 1
ATOM 1358 O O . GLU A 1 170 ? 12.956 -32.429 45.946 1.00 36.65 202 GLU A O 1
ATOM 1364 N N . LYS A 1 171 ? 13.334 -31.470 43.913 1.00 32.55 203 LYS A N 1
ATOM 1365 C CA . LYS A 1 171 ? 12.421 -30.343 44.114 1.00 40.60 203 LYS A CA 1
ATOM 1366 C C . LYS A 1 171 ? 11.369 -30.331 43.045 1.00 36.42 203 LYS A C 1
ATOM 1367 O O . LYS A 1 171 ? 11.633 -30.710 41.900 1.00 36.84 203 LYS A O 1
ATOM 1373 N N . TRP A 1 172 ? 10.226 -29.741 43.358 1.00 31.95 204 TRP A N 1
ATOM 1374 C CA . TRP A 1 172 ? 9.243 -29.465 42.354 1.00 34.91 204 TRP A CA 1
ATOM 1375 C C . TRP A 1 172 ? 9.465 -28.089 41.831 1.00 37.16 204 TRP A C 1
ATOM 1376 O O . TRP A 1 172 ? 9.180 -27.092 42.501 1.00 33.96 204 TRP A O 1
ATOM 1387 N N . VAL A 1 173 ? 9.886 -28.025 40.579 1.00 36.06 205 VAL A N 1
ATOM 1388 C CA . VAL A 1 173 ? 10.232 -26.754 39.961 1.00 36.68 205 VAL A CA 1
ATOM 1389 C C . VAL A 1 173 ? 9.065 -26.329 39.116 1.00 33.39 205 VAL A C 1
ATOM 1390 O O . VAL A 1 173 ? 8.694 -27.005 38.153 1.00 31.03 205 VAL A O 1
ATOM 1394 N N . SER A 1 174 ? 8.431 -25.226 39.501 1.00 32.06 206 SER A N 1
ATOM 1395 C CA . SER A 1 174 ? 7.300 -24.714 38.762 1.00 31.21 206 SER A CA 1
ATOM 1396 C C . SER A 1 174 ? 7.745 -24.324 37.358 1.00 32.22 206 SER A C 1
ATOM 1397 O O . SER A 1 174 ? 8.814 -23.763 37.180 1.00 35.10 206 SER A O 1
ATOM 1400 N N . ARG A 1 175 ? 6.895 -24.567 36.388 1.00 30.60 207 ARG A N 1
ATOM 1401 C CA . ARG A 1 175 ? 7.183 -24.142 35.040 1.00 39.65 207 ARG A CA 1
ATOM 1402 C C . ARG A 1 175 ? 6.856 -22.693 34.830 1.00 39.26 207 ARG A C 1
ATOM 1403 O O . ARG A 1 175 ? 5.891 -22.175 35.392 1.00 32.46 207 ARG A O 1
ATOM 1411 N N . SER A 1 176 ? 7.648 -22.042 33.995 1.00 33.58 208 SER A N 1
ATOM 1412 C CA . SER A 1 176 ? 7.304 -20.712 33.495 1.00 32.64 208 SER A CA 1
ATOM 1413 C C . SER A 1 176 ? 6.999 -20.817 32.013 1.00 33.11 208 SER A C 1
ATOM 1414 O O . SER A 1 176 ? 7.254 -21.855 31.380 1.00 32.18 208 SER A O 1
ATOM 1417 N N . GLN A 1 177 ? 6.501 -19.743 31.428 1.00 28.17 209 GLN A N 1
ATOM 1418 C CA . GLN A 1 177 ? 6.306 -19.729 29.984 1.00 28.56 209 GLN A CA 1
ATOM 1419 C C . GLN A 1 177 ? 7.595 -20.198 29.264 1.00 24.18 209 GLN A C 1
ATOM 1420 O O . GLN A 1 177 ? 8.714 -19.792 29.637 1.00 25.04 209 GLN A O 1
ATOM 1426 N N . ARG A 1 178 ? 7.409 -21.013 28.222 1.00 22.83 210 ARG A N 1
ATOM 1427 C CA . ARG A 1 178 ? 8.514 -21.511 27.384 1.00 23.84 210 ARG A CA 1
ATOM 1428 C C . ARG A 1 178 ? 8.178 -21.317 25.928 1.00 23.64 210 ARG A C 1
ATOM 1429 O O . ARG A 1 178 ? 7.015 -21.420 25.519 1.00 24.54 210 ARG A O 1
ATOM 1437 N N . LEU A 1 179 ? 9.201 -21.051 25.125 1.00 23.55 211 LEU A N 1
ATOM 1438 C CA . LEU A 1 179 ? 9.019 -20.995 23.679 1.00 24.53 211 LEU A CA 1
ATOM 1439 C C . LEU A 1 179 ? 10.004 -21.963 23.056 1.00 21.63 211 LEU A C 1
ATOM 1440 O O . LEU A 1 179 ? 11.186 -21.995 23.443 1.00 22.67 211 LEU A O 1
ATOM 1445 N N . SER A 1 180 ? 9.523 -22.772 22.122 1.00 22.03 212 SER A N 1
ATOM 1446 C CA . SER A 1 180 ? 10.431 -23.601 21.336 1.00 23.33 212 SER A CA 1
ATOM 1447 C C . SER A 1 180 ? 10.395 -2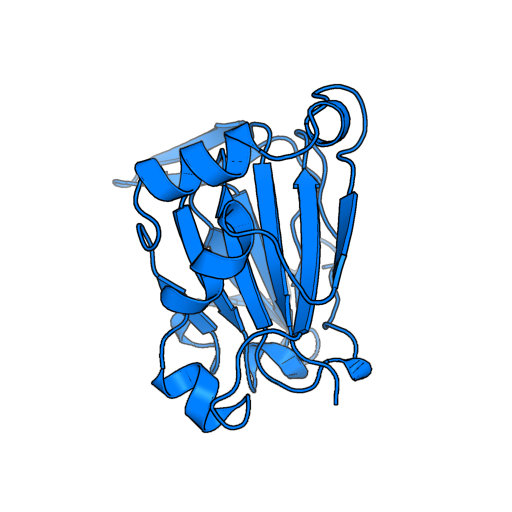3.219 19.865 1.00 24.33 212 SER A C 1
ATOM 1448 O O . SER A 1 180 ? 9.376 -22.750 19.341 1.00 24.59 212 SER A O 1
ATOM 1451 N N . VAL A 1 181 ? 11.524 -23.432 19.215 1.00 23.86 213 VAL A N 1
ATOM 1452 C CA . VAL A 1 181 ? 11.611 -23.267 17.778 1.00 21.70 213 VAL A CA 1
ATOM 1453 C C . VAL A 1 181 ? 12.126 -24.595 17.204 1.00 21.36 213 VAL A C 1
ATOM 1454 O O . VAL A 1 181 ? 13.220 -25.071 17.523 1.00 22.43 213 VAL A O 1
ATOM 1458 N N . THR A 1 182 ? 11.266 -25.218 16.425 1.00 22.57 214 THR A N 1
ATOM 1459 C CA . THR A 1 182 ? 11.532 -26.526 15.869 1.00 22.33 214 THR A CA 1
ATOM 1460 C C . THR A 1 182 ? 11.818 -26.319 14.397 1.00 23.81 214 THR A C 1
ATOM 1461 O O . THR A 1 182 ? 11.048 -25.635 13.683 1.00 24.47 214 THR A O 1
ATOM 1465 N N . MET A 1 183 ? 12.948 -26.885 13.970 1.00 21.86 215 MET A N 1
ATOM 1466 C CA . MET A 1 183 ? 13.480 -26.664 12.632 1.00 22.71 215 MET A CA 1
ATOM 1467 C C . MET A 1 183 ? 13.602 -28.013 11.937 1.00 25.00 215 MET A C 1
ATOM 1468 O O . MET A 1 183 ? 14.228 -28.928 12.435 1.00 23.67 215 MET A O 1
ATOM 1473 N N . ARG A 1 184 ? 13.003 -28.087 10.767 1.00 25.57 216 ARG A N 1
ATOM 1474 C CA . ARG A 1 184 ? 12.890 -29.353 10.026 1.00 27.64 216 ARG A CA 1
ATOM 1475 C C . ARG A 1 184 ? 13.054 -29.107 8.519 1.00 32.02 216 ARG A C 1
ATOM 1476 O O . ARG A 1 184 ? 13.172 -27.964 8.062 1.00 30.72 216 ARG A O 1
ATOM 1484 N N . ARG A 1 185 ? 13.237 -30.194 7.783 1.00 32.85 217 ARG A N 1
ATOM 1485 C CA . ARG A 1 185 ? 13.221 -30.141 6.314 1.00 37.85 217 ARG A CA 1
ATOM 1486 C C . ARG A 1 185 ? 12.046 -30.979 5.823 1.00 46.19 217 ARG A C 1
ATOM 1487 O O . ARG A 1 185 ? 11.444 -31.726 6.606 1.00 42.92 217 ARG A O 1
ATOM 1495 N N . ILE A 1 186 ? 11.670 -30.803 4.556 1.00 38.26 218 ILE A N 1
ATOM 1496 C CA . ILE A 1 186 ? 10.549 -31.536 3.980 1.00 40.56 218 ILE A CA 1
ATOM 1497 C C . ILE A 1 186 ? 11.087 -32.474 2.877 1.00 39.08 218 ILE A C 1
ATOM 1498 O O . ILE A 1 186 ? 11.812 -32.030 1.987 0.50 32.52 218 ILE A O 1
ATOM 1503 N N . ILE A 1 187 ? 10.744 -33.750 2.944 0.50 35.66 219 ILE A N 1
ATOM 1504 C CA . ILE A 1 187 ? 11.237 -34.706 1.953 0.50 39.52 219 ILE A CA 1
ATOM 1505 C C . ILE A 1 187 ? 10.652 -34.402 0.575 0.50 40.37 219 ILE A C 1
ATOM 1506 O O . ILE A 1 187 ? 9.604 -33.755 0.461 1.00 46.56 219 ILE A O 1
#

CATH classification: 2.60.120.590

InterPro domains:
  IPR005123 Oxoglutarate/iron-dependent dioxygenase domain [PS51471] (114-219)
  IPR027450 Alpha-ketoglutarate-dependent dioxygenase AlkB-like [PF13532] (106-216)
  IPR032870 Alpha-ketoglutarate-dependent dioxygenase alkB homologue 7-like [PTHR21052] (31-221)
  IPR037151 Alpha-ketoglutarate-dependent dioxygenase AlkB-like superfamily [G3DSA:2.60.120.590] (41-223)

Secondary structure (DSSP, 8-state):
--TT-TT-EE--GGGSTTEEEETT-S-HHHHHHHHHTS-GGGG--SSS--EEEEESSPPHHHHGGGGGS-HHHHHHHSTT----EEEEEEE-TT--EEEE---GGG-S-EEEEEESS-EEEEEEETTTTEEEEEEE-TT-EEEE-HHHHHTSEEEE-SSSEEEEEETTEEEEEE---EEEEEEE---

Solvent-accessible surface area: 9748 Å² total; per-residue (Å²): 50,82,100,71,52,146,131,58,76,86,27,82,19,150,90,4,99,9,22,63,56,79,73,130,28,5,60,92,68,23,13,140,70,0,32,96,77,2,69,141,121,10,31,38,108,174,64,86,14,102,97,29,97,41,141,112,121,21,64,85,31,0,64,36,0,3,113,70,4,32,64,97,3,25,115,146,42,4,160,50,88,62,5,45,8,1,29,5,35,0,29,6,71,30,27,15,65,113,37,46,71,10,113,109,94,26,12,37,0,0,0,13,0,1,0,65,14,53,3,12,6,21,0,1,20,66,151,96,97,40,19,0,114,15,54,0,68,76,0,0,0,1,5,1,1,19,46,0,5,83,68,9,60,11,16,6,14,121,92,48,0,1,159,28,120,97,148,72,108,98,132,119,58,74,22,69,33,6,0,5,0,16,0,29,41,66,150

=== Feature glossary ===
Key to the feature types in this record:

Secondary structure (8-state, DSSP). Secondary structure is the local, repeating backbone conformation. DSSP classifies it into eight states by reading the hydrogen-bond network: three helix types (H, G, I), two β types (E, B), two non-regular types (T, S), and unstructured coil (-).

Backbone torsions (φ/ψ). Backbone dihedral angles. Every residue except chain termini has a φ (preceding-C → N → Cα → C) and a ψ (N → Cα → C → next-N). They are reported in degrees following the IUPAC sign convention. Secondary structure is essentially a statement about which (φ, ψ) basin each residue occupies.

Predicted aligned error. Predicted Aligned Error (PAE) is an AlphaFold confidence matrix: entry (i, j) is the expected error in the position of residue j, in ångströms, when the prediction is superimposed on the true structure at residue i. Low PAE within a block of residues means that block is internally rigid and well-predicted; high PAE between two blocks means their relative placement is uncertain even if each block individually is confident.

B-factor. B-factor (Debye–Waller factor) reflects atomic displacement in the crystal lattice. It is an experimental observable (units Å²), not a prediction; low values mean the atom is pinned down, high values mean it moves or is heterogeneous across the crystal.

Secondary structure (3-state, P-SEA). Three-state secondary structure (P-SEA) collapses the eight DSSP classes into helix (a), strand (b), and coil (c). P-SEA assigns these from Cα geometry alone — distances and angles — without requiring backbone oxygens, so it works on any Cα trace.

Sequence. Primary structure: the covalent order of the twenty standard amino acids along the backbone. Two proteins with the same sequence will (almost always) fold to the same structure; two with 30% identity often share a fold but not the details.

pLDDT. pLDDT is the predicted lDDT-Cα score: AlphaFold's confidence that the local environment of each residue (all inter-atomic distances within 15 Å) is correctly placed. It is a per-residue number between 0 and 100, with higher meaning more reliable.

InterPro / GO / CATH / organism. Functional annotations link the protein to curated databases. InterPro entries identify conserved domains and families by matching the sequence against member-database signatures (Pfam, PROSITE, CDD, …). Gene Ontology (GO) terms describe molecular function, biological process, and cellular component in a controlled vocabulary. CATH places the structure in a hierarchical fold classification (Class/Architecture/Topology/Homologous-superfamily). The organism is the source species.

Contact-map, Ramachandran, and PAE plots. Three diagnostic plots accompany the record. The Cα contact map visualizes the tertiary structure as a 2D adjacency matrix (8 Å cutoff, sequence-local contacts suppressed). The Ramachandran plot shows the distribution of backbone (φ, ψ) torsions, with points in the α and β basins reflecting secondary structure content. The PAE plot shows AlphaFold's inter-residue confidence as a color matrix.

mmCIF coordinates. The mmCIF table is the protein's shape written out atom by atom. For each backbone N, Cα, C, and carbonyl O, it records an (x, y, z) coordinate triple in Å plus the residue type, chain letter, and residue number.

Radius of gyration, Cα contacts, bounding box. Three whole-structure scalars: the radius of gyration (RMS distance of Cα from centroid, in Å), the count of Cα–Cα contacts (pairs closer than 8 Å and separated by more than four residues in sequence — i.e. tertiary, not local, contacts), and the bounding-box dimensions. Together they distinguish compact globular folds from extended fibres or disordered chains.

Foldseek 3Di. The Foldseek 3Di string encodes local tertiary geometry as a 20-letter alphabet — one character per residue — derived from the relative positions of nearby Cα atoms. Unlike the amino-acid sequence, 3Di is a direct function of the 3D structure, so two proteins with the same fold have similar 3Di strings even at low sequence identity.

Rendered structure images. Six rendered views show the 3D structure from the faces of a cube — i.e. along ±x, ±y, ±z. Rendering representation is drawn randomly per protein from cartoon (secondary-structure ribbons), sticks (backbone bonds), or molecular surface; coloring is either N→C rainbow (blue at the N-terminus through red at the C-terminus) or one color per chain.

Nearest PDB structures. The Foldseek neighbor list gives the closest experimentally determined structures in the PDB, ranked by structural alignment. TM-score near 1 means near-identical fold; near 0.3 means only rough topology match. This is how one finds what a novel AlphaFold prediction most resembles in the solved-structure universe.

Solvent-accessible surface area. SASA measures how much of the protein is reachable by solvent. It is computed by rolling a water-sized probe over the atomic surface and summing the exposed area (Å²). Per-residue SASA distinguishes core (buried, low SASA) from surface (exposed, high SASA) residues; total SASA is a whole-molecule size measure.